Protein AF-0000000085049330 (afdb_homodimer)

Structure (mmCIF, N/CA/C/O backbone):
data_AF-0000000085049330-model_v1
#
loop_
_entity.id
_entity.type
_entity.pdbx_description
1 polymer 'Antibiotic biosynthesis monooxygenase'
#
loop_
_atom_site.group_PDB
_atom_site.id
_atom_site.type_symbol
_atom_site.label_atom_id
_atom_site.label_alt_id
_atom_site.label_comp_id
_atom_site.label_asym_id
_atom_site.label_entity_id
_atom_site.label_seq_id
_atom_site.pdbx_PDB_ins_code
_atom_site.Cartn_x
_atom_site.Cartn_y
_atom_site.Cartn_z
_atom_site.occupancy
_atom_site.B_iso_or_equiv
_atom_site.auth_seq_id
_atom_site.auth_comp_id
_atom_site.auth_asym_id
_atom_site.auth_atom_id
_atom_site.pdbx_PDB_model_num
ATOM 1 N N . MET A 1 1 ? 11.602 -0.395 -9.469 1 97.88 1 MET A N 1
ATOM 2 C CA . MET A 1 1 ? 10.906 0.698 -8.797 1 97.88 1 MET A CA 1
ATOM 3 C C . MET A 1 1 ? 11.156 0.656 -7.293 1 97.88 1 MET A C 1
ATOM 5 O O . MET A 1 1 ? 11.797 -0.274 -6.793 1 97.88 1 MET A O 1
ATOM 9 N N . HIS A 1 2 ? 10.812 1.825 -6.594 1 98.69 2 HIS A N 1
ATOM 10 C CA . HIS A 1 2 ? 10.93 1.979 -5.148 1 98.69 2 HIS A CA 1
ATOM 11 C C . HIS A 1 2 ? 9.562 2.211 -4.508 1 98.69 2 HIS A C 1
ATOM 13 O O . HIS A 1 2 ? 8.758 2.992 -5.016 1 98.69 2 HIS A O 1
ATOM 19 N N . GLY A 1 3 ? 9.281 1.453 -3.449 1 98.69 3 GLY A N 1
ATOM 20 C CA . GLY A 1 3 ? 7.988 1.588 -2.789 1 98.69 3 GLY A CA 1
ATOM 21 C C . GLY A 1 3 ? 8.102 1.748 -1.284 1 98.69 3 GLY A C 1
ATOM 22 O O . GLY A 1 3 ? 9.086 1.309 -0.68 1 98.69 3 GLY A O 1
ATOM 23 N N . LEU A 1 4 ? 7.148 2.414 -0.7 1 98.62 4 LEU A N 1
ATOM 24 C CA . LEU A 1 4 ? 7.047 2.553 0.749 1 98.62 4 LEU A CA 1
ATOM 25 C C . LEU A 1 4 ? 5.621 2.289 1.221 1 98.62 4 LEU A C 1
ATOM 27 O O . LEU A 1 4 ? 4.66 2.715 0.576 1 98.62 4 LEU A O 1
ATOM 31 N N . ILE A 1 5 ? 5.516 1.537 2.279 1 98.88 5 ILE A N 1
ATOM 32 C CA . ILE A 1 5 ? 4.301 1.407 3.076 1 98.88 5 ILE A CA 1
ATOM 33 C C . ILE A 1 5 ? 4.551 1.934 4.488 1 98.88 5 ILE A C 1
ATOM 35 O O . ILE A 1 5 ? 5.426 1.433 5.199 1 98.88 5 ILE A O 1
ATOM 39 N N . GLY A 1 6 ? 3.791 2.938 4.848 1 98.56 6 GLY A N 1
ATOM 40 C CA . GLY A 1 6 ? 3.979 3.529 6.164 1 98.56 6 GLY A CA 1
ATOM 41 C C . GLY A 1 6 ? 2.672 3.828 6.875 1 98.56 6 GLY A C 1
ATOM 42 O O . GLY A 1 6 ? 1.612 3.863 6.246 1 98.56 6 GLY A O 1
ATOM 43 N N . SER A 1 7 ? 2.822 3.943 8.148 1 98.62 7 SER A N 1
ATOM 44 C CA . SER A 1 7 ? 1.684 4.406 8.938 1 98.62 7 SER A CA 1
ATOM 45 C C . SER A 1 7 ? 2.117 5.406 10 1 98.62 7 SER A C 1
ATOM 47 O O . SER A 1 7 ? 3.293 5.465 10.359 1 98.62 7 SER A O 1
ATOM 49 N N . PHE A 1 8 ? 1.206 6.219 10.422 1 97.44 8 PHE A N 1
ATOM 50 C CA . PHE A 1 8 ? 1.42 7.117 11.547 1 97.44 8 PHE A CA 1
ATOM 51 C C . PHE A 1 8 ? 0.092 7.516 12.18 1 97.44 8 PHE A C 1
ATOM 53 O O . PHE A 1 8 ? -0.969 7.32 11.586 1 97.44 8 PHE A O 1
ATOM 60 N N . SER A 1 9 ? 0.247 7.949 13.359 1 98.69 9 SER A N 1
ATOM 61 C CA . SER A 1 9 ? -0.928 8.367 14.117 1 98.69 9 SER A CA 1
ATOM 62 C C . SER A 1 9 ? -0.913 9.867 14.383 1 98.69 9 SER A C 1
ATOM 64 O O . SER A 1 9 ? 0.101 10.422 14.812 1 98.69 9 SER A O 1
ATOM 66 N N . ALA A 1 10 ? -2.02 10.469 14.07 1 98.81 10 ALA A N 1
ATOM 67 C CA . ALA A 1 10 ? -2.213 11.875 14.438 1 98.81 10 ALA A CA 1
ATOM 68 C C . ALA A 1 10 ? -2.514 12.016 15.93 1 98.81 10 ALA A C 1
ATOM 70 O O . ALA A 1 10 ? -2.932 11.055 16.578 1 98.81 10 ALA A O 1
ATOM 71 N N . HIS A 1 11 ? -2.262 13.18 16.453 1 98.75 11 HIS A N 1
ATOM 72 C CA . HIS A 1 11 ? -2.84 13.492 17.75 1 98.75 11 HIS A CA 1
ATOM 73 C C . HIS A 1 11 ? -4.359 13.383 17.719 1 98.75 11 HIS A C 1
ATOM 75 O O . HIS A 1 11 ? -4.98 13.602 16.672 1 98.75 11 HIS A O 1
ATOM 81 N N . PRO A 1 12 ? -4.934 13.016 18.844 1 98.31 12 PRO A N 1
ATOM 82 C CA . PRO A 1 12 ? -6.391 12.891 18.859 1 98.31 12 PRO A CA 1
ATOM 83 C C . PRO A 1 12 ? -7.094 14.117 18.281 1 98.31 12 PRO A C 1
ATOM 85 O O . PRO A 1 12 ? -6.781 15.25 18.672 1 98.31 12 PRO A O 1
ATOM 88 N N . GLY A 1 13 ? -7.945 13.875 17.297 1 98.19 13 GLY A N 1
ATOM 89 C CA . GLY A 1 13 ? -8.734 14.938 16.703 1 98.19 13 GLY A CA 1
ATOM 90 C C . GLY A 1 13 ? -8.039 15.633 15.547 1 98.19 13 GLY A C 1
ATOM 91 O O . GLY A 1 13 ? -8.617 16.5 14.891 1 98.19 13 GLY A O 1
ATOM 92 N N . LYS A 1 14 ? -6.863 15.211 15.195 1 98.62 14 LYS A N 1
ATOM 93 C CA . LYS A 1 14 ? -6.07 15.961 14.219 1 98.62 14 LYS A CA 1
ATOM 94 C C . LYS A 1 14 ? -5.91 15.18 12.922 1 98.62 14 LYS A C 1
ATOM 96 O O . LYS A 1 14 ? -5.215 15.625 12.008 1 98.62 14 LYS A O 1
ATOM 101 N N . ARG A 1 15 ? -6.559 14.086 12.828 1 98.31 15 ARG A N 1
ATOM 102 C CA . ARG A 1 15 ? -6.344 13.234 11.664 1 98.31 15 ARG A CA 1
ATOM 103 C C . ARG A 1 15 ? -6.809 13.93 10.391 1 98.31 15 ARG A C 1
ATOM 105 O O . ARG A 1 15 ? -6.117 13.898 9.367 1 98.31 15 ARG A O 1
ATOM 112 N N . ASP A 1 16 ? -7.969 14.602 10.359 1 97.5 16 ASP A N 1
ATOM 113 C CA . ASP A 1 16 ? -8.5 15.234 9.156 1 97.5 16 ASP A CA 1
ATOM 114 C C . ASP A 1 16 ? -7.594 16.375 8.695 1 97.5 16 ASP A C 1
ATOM 116 O O . ASP A 1 16 ? -7.402 16.578 7.496 1 97.5 16 ASP A O 1
ATOM 120 N N . GLU A 1 17 ? -7.117 17.109 9.656 1 97.31 17 GLU A N 1
ATOM 121 C CA . GLU A 1 17 ? -6.168 18.172 9.328 1 97.31 17 GLU A CA 1
ATOM 122 C C . GLU A 1 17 ? -4.906 17.594 8.68 1 97.31 17 GLU A C 1
ATOM 124 O O . GLU A 1 17 ? -4.406 18.141 7.695 1 97.31 17 GLU A O 1
ATOM 129 N N . LEU A 1 18 ? -4.453 16.547 9.211 1 96.94 18 LEU A N 1
ATOM 130 C CA . LEU A 1 18 ? -3.273 15.883 8.672 1 96.94 18 LEU A CA 1
ATOM 131 C C . LEU A 1 18 ? -3.537 15.367 7.262 1 96.94 18 LEU A C 1
ATOM 133 O O . LEU A 1 18 ? -2.711 15.555 6.363 1 96.94 18 LEU A O 1
ATOM 137 N N . ILE A 1 19 ? -4.668 14.805 7.027 1 96.38 19 ILE A N 1
ATOM 138 C CA . ILE A 1 19 ? -5.059 14.281 5.723 1 96.38 19 ILE A CA 1
ATOM 139 C C . ILE A 1 19 ? -5.09 15.414 4.699 1 96.38 19 ILE A C 1
ATOM 141 O O . ILE A 1 19 ? -4.602 15.258 3.578 1 96.38 19 ILE A O 1
ATOM 145 N N . ALA A 1 20 ? -5.625 16.516 5.078 1 94.94 20 ALA A N 1
ATOM 146 C CA . ALA A 1 20 ? -5.73 17.672 4.18 1 94.94 20 ALA A CA 1
ATOM 147 C C . ALA A 1 20 ? -4.348 18.141 3.723 1 94.94 20 ALA A C 1
ATOM 149 O O . ALA A 1 20 ? -4.148 18.438 2.543 1 94.94 20 ALA A O 1
ATOM 150 N N . LEU A 1 21 ? -3.43 18.125 4.613 1 93.88 21 LEU A N 1
ATOM 151 C CA . LEU A 1 21 ? -2.068 18.531 4.285 1 93.88 21 LEU A CA 1
ATOM 152 C C . LEU A 1 21 ? -1.409 17.531 3.346 1 93.88 21 LEU A C 1
ATOM 154 O O . LEU A 1 21 ? -0.75 17.922 2.379 1 93.88 21 LEU A O 1
ATOM 158 N N . MET A 1 22 ? -1.686 16.266 3.566 1 92.62 22 MET A N 1
ATOM 159 C CA . MET A 1 22 ? -0.979 15.211 2.852 1 92.62 22 MET A CA 1
ATOM 160 C C . MET A 1 22 ? -1.577 15 1.464 1 92.62 22 MET A C 1
ATOM 162 O O . MET A 1 22 ? -0.916 14.469 0.573 1 92.62 22 MET A O 1
ATOM 166 N N . THR A 1 23 ? -2.791 15.406 1.304 1 92.19 23 THR A N 1
ATOM 167 C CA . TH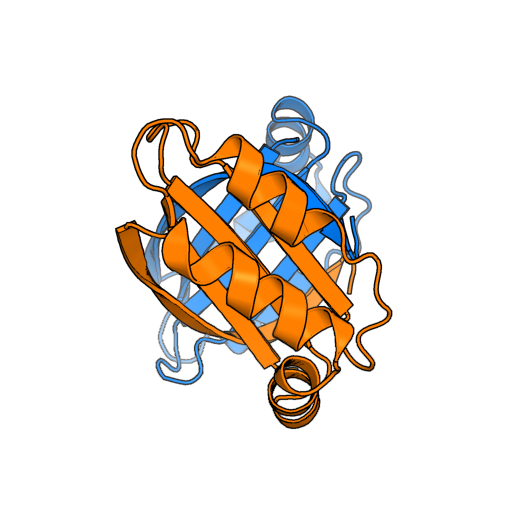R A 1 23 ? -3.436 15.18 0.015 1 92.19 23 THR A CA 1
ATOM 168 C C . THR A 1 23 ? -3.451 16.469 -0.812 1 92.19 23 THR A C 1
ATOM 170 O O . THR A 1 23 ? -3.887 16.453 -1.965 1 92.19 23 THR A O 1
ATOM 173 N N . ALA A 1 24 ? -3.188 17.578 -0.153 1 78.19 24 ALA A N 1
ATOM 174 C CA . ALA A 1 24 ? -3.238 18.875 -0.843 1 78.19 24 ALA A CA 1
ATOM 175 C C . ALA A 1 24 ? -2.246 18.906 -2.002 1 78.19 24 ALA A C 1
ATOM 177 O O . ALA A 1 24 ? -2.523 19.516 -3.045 1 78.19 24 ALA A O 1
ATOM 178 N N . SER A 1 25 ? -1.018 18.562 -1.646 1 59.19 25 SER A N 1
ATOM 179 C CA . SER A 1 25 ? 0.032 18.938 -2.588 1 59.19 25 SER A CA 1
ATOM 180 C C . SER A 1 25 ? -0.07 18.125 -3.879 1 59.19 25 SER A C 1
ATOM 182 O O . SER A 1 25 ? 0.189 16.922 -3.885 1 59.19 25 SER A O 1
ATOM 184 N N . LEU A 1 26 ? -1.146 18.297 -4.633 1 56.78 26 LEU A N 1
ATOM 185 C CA . LEU A 1 26 ? -1.08 17.875 -6.027 1 56.78 26 LEU A CA 1
ATOM 186 C C . LEU A 1 26 ? 0.27 18.234 -6.641 1 56.78 26 LEU A C 1
ATOM 188 O O . LEU A 1 26 ? 0.352 18.547 -7.832 1 56.78 26 LEU A O 1
ATOM 192 N N . SER A 1 27 ? 1.227 18.531 -5.805 1 59.06 27 SER A N 1
ATOM 193 C CA . SER A 1 27 ? 2.469 18.938 -6.453 1 59.06 27 SER A CA 1
ATOM 194 C C . SER A 1 27 ? 3.055 17.812 -7.289 1 59.06 27 SER A C 1
ATOM 196 O O . SER A 1 27 ? 2.877 16.625 -6.965 1 59.06 27 SER A O 1
ATOM 198 N N . ASP A 1 28 ? 3.422 18.172 -8.344 1 76.81 28 ASP A N 1
ATOM 199 C CA . ASP A 1 28 ? 4.211 17.344 -9.25 1 76.81 28 ASP A CA 1
ATOM 200 C C . ASP A 1 28 ? 5.469 16.828 -8.57 1 76.81 28 ASP A C 1
ATOM 202 O O . ASP A 1 28 ? 6.293 17.609 -8.086 1 76.81 28 ASP A O 1
ATOM 206 N N . MET A 1 29 ? 5.469 15.656 -8.148 1 89.75 29 MET A N 1
ATOM 207 C CA . MET A 1 29 ? 6.668 14.969 -7.676 1 89.75 29 MET A CA 1
ATOM 208 C C . MET A 1 29 ? 7.27 14.094 -8.773 1 89.75 29 MET A C 1
ATOM 210 O O . MET A 1 29 ? 6.828 12.969 -8.984 1 89.75 29 MET A O 1
ATOM 214 N N . PRO A 1 30 ? 8.258 14.805 -9.367 1 93.62 30 PRO A N 1
ATOM 215 C CA . PRO A 1 30 ? 8.875 14.016 -10.438 1 93.62 30 PRO A CA 1
ATOM 216 C C . PRO A 1 30 ? 9.234 12.602 -9.992 1 93.62 30 PRO A C 1
ATOM 218 O O . PRO A 1 30 ? 9.828 12.414 -8.93 1 93.62 30 PRO A O 1
ATOM 221 N N . GLY A 1 31 ? 8.773 11.586 -10.734 1 95.38 31 GLY A N 1
ATOM 222 C CA . GLY A 1 31 ? 9.109 10.203 -10.469 1 95.38 31 GLY A CA 1
ATOM 223 C C . GLY A 1 31 ? 8.102 9.5 -9.57 1 95.38 31 GLY A C 1
ATOM 224 O O . GLY A 1 31 ? 8.164 8.281 -9.391 1 95.38 31 GLY A O 1
ATOM 225 N N . CYS A 1 32 ? 7.168 10.242 -8.938 1 95.19 32 CYS A N 1
ATOM 226 C CA . CYS A 1 32 ? 6.125 9.617 -8.133 1 95.19 32 CYS A CA 1
ATOM 227 C C . CYS A 1 32 ? 5.047 9 -9.023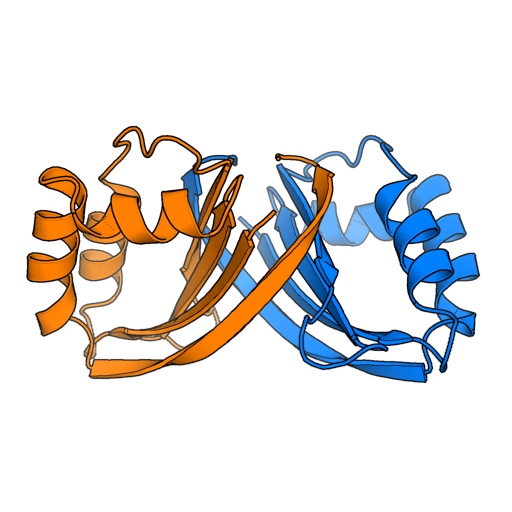 1 95.19 32 CYS A C 1
ATOM 229 O O . CYS A 1 32 ? 4.375 9.711 -9.773 1 95.19 32 CYS A O 1
ATOM 231 N N . LEU A 1 33 ? 4.871 7.789 -8.93 1 95 33 LEU A N 1
ATOM 232 C CA . LEU A 1 33 ? 3.902 7.078 -9.758 1 95 33 LEU A CA 1
ATOM 233 C C . LEU A 1 33 ? 2.578 6.906 -9.016 1 95 33 LEU A C 1
ATOM 235 O O . LEU A 1 33 ? 1.515 6.875 -9.641 1 95 33 LEU A O 1
ATOM 239 N N . SER A 1 34 ? 2.713 6.824 -7.715 1 95 34 SER A N 1
ATOM 240 C CA . SER A 1 34 ? 1.534 6.672 -6.867 1 95 34 SER A CA 1
ATOM 241 C C . SER A 1 34 ? 1.819 7.121 -5.438 1 95 34 SER A C 1
ATOM 243 O O . SER A 1 34 ? 2.906 6.883 -4.91 1 95 34 SER A O 1
ATOM 245 N N . TYR A 1 35 ? 0.937 7.781 -4.863 1 95.5 35 TYR A N 1
ATOM 246 C CA . TYR A 1 35 ? 0.917 8.234 -3.477 1 95.5 35 TYR A CA 1
ATOM 247 C C . TYR A 1 35 ? -0.503 8.234 -2.92 1 95.5 35 TYR A C 1
ATOM 249 O O . TYR A 1 35 ? -1.331 9.055 -3.312 1 95.5 35 TYR A O 1
ATOM 257 N N . VAL A 1 36 ? -0.776 7.316 -2.002 1 96.75 36 VAL A N 1
ATOM 258 C CA . VAL A 1 36 ? -2.145 7.145 -1.526 1 96.75 36 VAL A CA 1
ATOM 259 C C . VAL A 1 36 ? -2.199 7.371 -0.017 1 96.75 36 VAL A C 1
ATOM 261 O O . VAL A 1 36 ? -1.438 6.762 0.736 1 96.75 36 VAL A O 1
ATOM 264 N N . VAL A 1 37 ? -3.037 8.242 0.393 1 97.44 37 VAL A N 1
ATOM 265 C CA . VAL A 1 37 ? -3.324 8.484 1.804 1 97.44 37 VAL A CA 1
ATOM 266 C C . VAL A 1 37 ? -4.629 7.78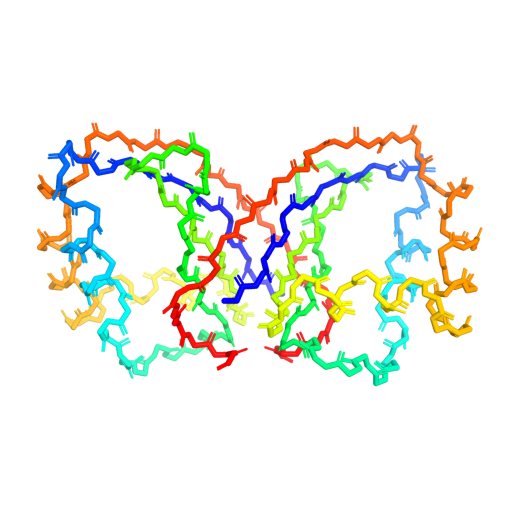9 2.191 1 97.44 37 VAL A C 1
ATOM 268 O O . VAL A 1 37 ? -5.645 7.941 1.514 1 97.44 37 VAL A O 1
ATOM 271 N N . ALA A 1 38 ? -4.594 7.031 3.27 1 98.69 38 ALA A N 1
ATOM 272 C CA . ALA A 1 38 ? -5.777 6.281 3.676 1 98.69 38 ALA A CA 1
ATOM 273 C C . ALA A 1 38 ? -5.973 6.34 5.188 1 98.69 38 ALA A C 1
ATOM 275 O O . ALA A 1 38 ? -5.004 6.309 5.949 1 98.69 38 ALA A O 1
ATOM 276 N N . LYS A 1 39 ? -7.16 6.379 5.582 1 98.81 39 LYS A N 1
ATOM 277 C CA . LYS A 1 39 ? -7.512 6.215 6.988 1 98.81 39 LYS A CA 1
ATOM 278 C C . LYS A 1 39 ? -7.457 4.746 7.398 1 98.81 39 LYS A C 1
ATOM 280 O O . LYS A 1 39 ? -7.719 3.857 6.582 1 98.81 39 LYS A O 1
ATOM 285 N N . ASP A 1 40 ? -7.086 4.469 8.625 1 98.81 40 ASP A N 1
ATOM 286 C CA . ASP A 1 40 ? -7.387 3.189 9.266 1 98.81 40 ASP A CA 1
ATOM 287 C C . ASP A 1 40 ? -8.82 3.164 9.797 1 98.81 40 ASP A C 1
ATOM 289 O O . ASP A 1 40 ? -9.172 3.949 10.68 1 98.81 40 ASP A O 1
ATOM 293 N N . PRO A 1 41 ? -9.641 2.344 9.242 1 98.44 41 PRO A N 1
ATOM 294 C CA . PRO A 1 41 ? -11.047 2.379 9.656 1 98.44 41 PRO A CA 1
ATOM 295 C C . PRO A 1 41 ? -11.242 1.929 11.102 1 98.44 41 PRO A C 1
ATOM 297 O O . PRO A 1 41 ? -12.297 2.174 11.695 1 98.44 41 PRO A O 1
ATOM 300 N N . GLN A 1 42 ? -10.234 1.312 11.719 1 98 42 GLN A N 1
ATOM 301 C CA . GLN A 1 42 ? -10.383 0.76 13.055 1 98 42 GLN A CA 1
ATOM 302 C C . GLN A 1 42 ? -9.703 1.646 14.094 1 98 42 GLN A C 1
ATOM 304 O O . GLN A 1 42 ? -9.711 1.334 15.289 1 98 42 GLN A O 1
ATOM 309 N N . ASP A 1 43 ? -8.977 2.658 13.68 1 98.31 43 ASP A N 1
ATOM 310 C CA . ASP A 1 43 ? -8.266 3.582 14.562 1 98.31 43 ASP A CA 1
ATOM 311 C C . ASP A 1 43 ? -8.453 5.027 14.102 1 98.31 43 ASP A C 1
ATOM 313 O O . ASP A 1 43 ? -7.914 5.426 13.062 1 98.31 43 ASP A O 1
ATOM 317 N N . ALA A 1 44 ? -9.109 5.797 14.859 1 98.25 44 ALA A N 1
ATOM 318 C CA . ALA A 1 44 ? -9.555 7.137 14.484 1 98.25 44 ALA A CA 1
ATOM 319 C C . ALA A 1 44 ? -8.375 8.078 14.289 1 98.25 44 ALA A C 1
ATOM 321 O O . ALA A 1 44 ? -8.516 9.164 13.719 1 98.25 44 ALA A O 1
ATOM 322 N N . ASP A 1 45 ? -7.156 7.691 14.766 1 98.69 45 ASP A N 1
ATOM 323 C CA . ASP A 1 45 ? -6 8.578 14.688 1 98.69 45 ASP A CA 1
ATOM 324 C C . ASP A 1 45 ? -5 8.094 13.633 1 98.69 45 ASP A C 1
ATOM 326 O O . ASP A 1 45 ? -4.07 8.812 13.273 1 98.69 45 ASP A O 1
ATOM 330 N N . LYS A 1 46 ? -5.172 6.926 13.133 1 98.75 46 LYS A N 1
ATOM 331 C CA . LYS A 1 46 ? -4.121 6.285 12.344 1 98.75 46 LYS A CA 1
ATOM 332 C C . LYS A 1 46 ? -4.359 6.473 10.852 1 98.75 46 LYS A C 1
ATOM 334 O O . LYS A 1 46 ? -5.488 6.359 10.375 1 98.75 46 LYS A O 1
ATOM 339 N N . LEU A 1 47 ? -3.232 6.773 10.133 1 98.75 47 LEU A N 1
ATOM 340 C CA . LEU A 1 47 ? -3.197 6.887 8.672 1 98.75 47 LEU A CA 1
ATOM 341 C C . LEU A 1 47 ? -2.178 5.926 8.078 1 98.75 47 LEU A C 1
ATOM 343 O O . LEU A 1 47 ? -1.188 5.578 8.727 1 98.75 47 LEU A O 1
ATOM 347 N N . TRP A 1 48 ? -2.504 5.535 6.906 1 98.81 48 TRP A N 1
ATOM 348 C CA . TRP A 1 48 ? -1.595 4.742 6.082 1 98.81 48 TRP A CA 1
ATOM 349 C C . TRP A 1 48 ? -1.188 5.516 4.832 1 98.81 48 TRP A C 1
ATOM 351 O O . TRP A 1 48 ? -2.008 6.207 4.227 1 98.81 48 TRP A O 1
ATOM 361 N N . ILE A 1 49 ? 0.074 5.375 4.414 1 97.94 49 ILE A N 1
ATOM 362 C CA . ILE A 1 49 ? 0.578 5.906 3.152 1 97.94 49 ILE A CA 1
ATOM 363 C C . ILE A 1 49 ? 1.227 4.785 2.344 1 97.94 49 ILE A C 1
ATOM 365 O O . ILE A 1 49 ? 2.035 4.02 2.871 1 97.94 49 ILE A O 1
ATOM 369 N N . THR A 1 50 ? 0.816 4.641 1.113 1 98.19 50 THR A N 1
ATOM 370 C CA . THR A 1 50 ? 1.514 3.764 0.179 1 98.19 50 THR A CA 1
ATOM 371 C C . THR A 1 50 ? 2.02 4.551 -1.026 1 98.19 50 THR A C 1
ATOM 373 O O . THR A 1 50 ? 1.297 5.379 -1.58 1 98.19 50 THR A O 1
ATOM 376 N N . GLU A 1 51 ? 3.268 4.301 -1.392 1 97.5 51 GLU A N 1
ATOM 377 C CA . GLU A 1 51 ? 3.92 5.078 -2.441 1 97.5 51 GLU A CA 1
ATOM 378 C C . GLU A 1 51 ? 4.66 4.172 -3.42 1 97.5 51 GLU A C 1
ATOM 380 O O . GLU A 1 51 ? 5.23 3.154 -3.023 1 97.5 51 GLU A O 1
ATOM 385 N N . VAL A 1 52 ? 4.664 4.586 -4.652 1 97.69 52 VAL A N 1
ATOM 386 C CA . VAL A 1 52 ? 5.504 3.984 -5.684 1 97.69 52 VAL A CA 1
ATOM 387 C C . VAL A 1 52 ? 6.258 5.078 -6.438 1 97.69 52 VAL A C 1
ATOM 389 O O . VAL A 1 52 ? 5.652 6.047 -6.906 1 97.69 52 VAL A O 1
ATOM 392 N N . TRP A 1 53 ? 7.535 4.871 -6.512 1 97.31 53 TRP A N 1
ATOM 393 C CA . TRP A 1 53 ? 8.438 5.777 -7.207 1 97.31 53 TRP A CA 1
ATOM 394 C C . TRP A 1 53 ? 9.195 5.051 -8.312 1 97.31 53 TRP A C 1
ATOM 396 O O . TRP A 1 53 ? 9.453 3.85 -8.211 1 97.31 53 TRP A O 1
ATOM 406 N N . ASP A 1 54 ? 9.586 5.812 -9.312 1 97.62 54 ASP A N 1
ATOM 407 C CA . ASP A 1 54 ? 10.344 5.191 -10.391 1 97.62 54 ASP A CA 1
ATOM 408 C C . ASP A 1 54 ? 11.695 4.688 -9.891 1 97.62 54 ASP A C 1
ATOM 410 O O . ASP A 1 54 ? 12.242 3.729 -10.438 1 97.62 54 ASP A O 1
ATOM 414 N N . CYS A 1 55 ? 12.219 5.418 -8.906 1 98.25 55 CYS A N 1
ATOM 415 C CA . CYS A 1 55 ? 13.445 4.965 -8.266 1 98.25 55 CYS A CA 1
ATOM 416 C C . CYS A 1 55 ? 13.609 5.602 -6.891 1 98.25 55 CYS A C 1
ATOM 418 O O . CYS A 1 55 ? 12.883 6.539 -6.543 1 98.25 55 CYS A O 1
ATOM 420 N N . ALA A 1 56 ? 14.539 5.16 -6.098 1 98.12 56 ALA A N 1
ATOM 421 C CA . ALA A 1 56 ? 14.766 5.625 -4.73 1 98.12 56 ALA A CA 1
ATOM 422 C C . ALA A 1 56 ? 15.258 7.07 -4.719 1 98.12 56 ALA A C 1
ATOM 424 O O . ALA A 1 56 ? 14.906 7.844 -3.824 1 98.12 56 ALA A O 1
ATOM 425 N N . ASP A 1 57 ? 16.047 7.41 -5.668 1 98.31 57 ASP A N 1
ATOM 426 C CA . ASP A 1 57 ? 16.609 8.758 -5.727 1 98.31 57 ASP A CA 1
ATOM 427 C C . ASP A 1 57 ? 15.508 9.805 -5.906 1 98.31 57 ASP A C 1
ATOM 429 O O . ASP A 1 57 ? 15.594 10.898 -5.352 1 98.31 57 ASP A O 1
ATOM 433 N N . SER A 1 58 ? 14.508 9.484 -6.703 1 97.31 58 SER A N 1
ATOM 434 C CA . SER A 1 58 ? 13.391 10.398 -6.887 1 97.31 58 SER A CA 1
ATOM 435 C C . SER A 1 58 ? 12.641 10.625 -5.582 1 97.31 58 SER A C 1
ATOM 437 O O . SER A 1 58 ? 12.25 11.75 -5.266 1 97.31 58 SER A O 1
ATOM 439 N N . HIS A 1 59 ? 12.469 9.562 -4.832 1 96.88 59 HIS A N 1
ATOM 440 C CA . HIS A 1 59 ? 11.812 9.695 -3.535 1 96.88 59 HIS A CA 1
ATOM 441 C C . HIS A 1 59 ? 12.625 10.586 -2.6 1 96.88 59 HIS A C 1
ATOM 443 O O . HIS A 1 59 ? 12.078 11.516 -2.002 1 96.88 59 HIS A O 1
ATOM 449 N N . LYS A 1 60 ? 13.93 10.367 -2.539 1 96.81 60 LYS A N 1
ATOM 450 C CA . LYS A 1 60 ? 14.805 11.156 -1.68 1 96.81 60 LYS A CA 1
ATOM 451 C C . LYS A 1 60 ? 14.789 12.633 -2.08 1 96.81 60 LYS A C 1
ATOM 453 O O . LYS A 1 60 ? 14.789 13.516 -1.22 1 96.81 60 LYS A O 1
ATOM 458 N N . ALA A 1 61 ? 14.719 12.891 -3.357 1 95.75 61 ALA A N 1
ATOM 459 C CA . ALA A 1 61 ? 14.727 14.258 -3.875 1 95.75 61 ALA A CA 1
ATOM 460 C C . ALA A 1 61 ? 13.422 14.977 -3.561 1 95.75 61 ALA A C 1
ATOM 462 O O . ALA A 1 61 ? 13.391 16.203 -3.436 1 95.75 61 ALA A O 1
ATOM 463 N N . SER A 1 62 ? 12.367 14.188 -3.486 1 94.12 62 SER A N 1
ATOM 464 C CA . SER A 1 62 ? 11.039 14.766 -3.324 1 94.12 62 SER A CA 1
ATOM 465 C C . SER A 1 62 ? 10.93 15.539 -2.012 1 94.12 62 SER A C 1
ATOM 467 O O . SER A 1 62 ? 10.242 16.562 -1.94 1 94.12 62 SER A O 1
ATOM 469 N N . VAL A 1 63 ? 11.648 15.133 -0.946 1 92.38 63 VAL A N 1
ATOM 470 C CA . VAL A 1 63 ? 11.508 15.75 0.37 1 92.38 63 VAL A CA 1
ATOM 471 C C . VAL A 1 63 ? 12.164 17.125 0.368 1 92.38 63 VAL A C 1
ATOM 473 O O . VAL A 1 63 ? 11.945 17.922 1.28 1 92.38 63 VAL A O 1
ATOM 476 N N . HIS A 1 64 ? 12.883 17.422 -0.727 1 93.12 64 HIS A N 1
ATOM 477 C CA . HIS A 1 64 ? 13.57 18.703 -0.81 1 93.12 64 HIS A CA 1
ATOM 478 C C . HIS A 1 64 ? 12.82 19.672 -1.716 1 93.12 64 HIS A C 1
ATOM 480 O O . HIS A 1 64 ? 13.211 20.844 -1.847 1 93.12 64 HIS A O 1
ATOM 486 N N . ILE A 1 65 ? 11.836 19.234 -2.391 1 91.88 65 ILE A N 1
ATOM 487 C CA . ILE A 1 65 ? 10.945 20.141 -3.123 1 91.88 65 ILE A CA 1
ATOM 488 C C . ILE A 1 65 ? 10.258 21.094 -2.148 1 91.88 65 ILE A C 1
ATOM 490 O O . ILE A 1 65 ? 9.625 20.656 -1.183 1 91.88 65 ILE A O 1
ATOM 494 N N . PRO A 1 66 ? 10.367 22.344 -2.338 1 92.19 66 PRO A N 1
ATOM 495 C CA . PRO A 1 66 ? 9.891 23.312 -1.353 1 92.19 66 PRO A CA 1
ATOM 496 C C . PRO A 1 66 ? 8.461 23.047 -0.897 1 92.19 66 PRO A C 1
ATOM 498 O O . PRO A 1 66 ? 8.172 23.094 0.301 1 92.19 66 PRO A O 1
ATOM 501 N N . ALA A 1 67 ? 7.59 22.688 -1.812 1 90.94 67 ALA A N 1
ATOM 502 C CA . ALA A 1 67 ? 6.195 22.438 -1.461 1 90.94 67 ALA A CA 1
ATOM 503 C C . ALA A 1 67 ? 6.07 21.203 -0.572 1 90.94 67 ALA A C 1
ATOM 505 O O . ALA A 1 67 ? 5.277 21.188 0.375 1 90.94 67 ALA A O 1
ATOM 506 N N . VAL A 1 68 ? 6.812 20.188 -0.831 1 92.38 68 VAL A N 1
ATOM 507 C CA . VAL A 1 68 ? 6.797 18.953 -0.044 1 92.38 68 VAL A CA 1
ATOM 508 C C . VAL A 1 68 ? 7.402 19.219 1.333 1 92.38 68 VAL A C 1
ATOM 510 O O . VAL A 1 68 ? 6.836 18.812 2.354 1 92.38 68 VAL A O 1
ATOM 513 N N . ALA A 1 69 ? 8.5 19.922 1.345 1 92.88 69 ALA A N 1
ATOM 514 C CA . ALA A 1 69 ? 9.164 20.266 2.602 1 92.88 69 ALA A CA 1
ATOM 515 C C . ALA A 1 69 ? 8.227 21.062 3.506 1 92.88 69 ALA A C 1
ATOM 517 O O . ALA A 1 69 ? 8.188 20.844 4.719 1 92.88 69 ALA A O 1
ATOM 518 N N . GLU A 1 70 ? 7.5 21.969 2.961 1 92.69 70 GLU A N 1
ATOM 519 C CA . GLU A 1 70 ? 6.551 22.766 3.727 1 92.69 70 GLU A CA 1
ATOM 520 C C . GLU A 1 70 ? 5.43 21.906 4.289 1 92.69 70 GLU A C 1
ATOM 522 O O . GLU A 1 70 ? 5.012 22.094 5.438 1 92.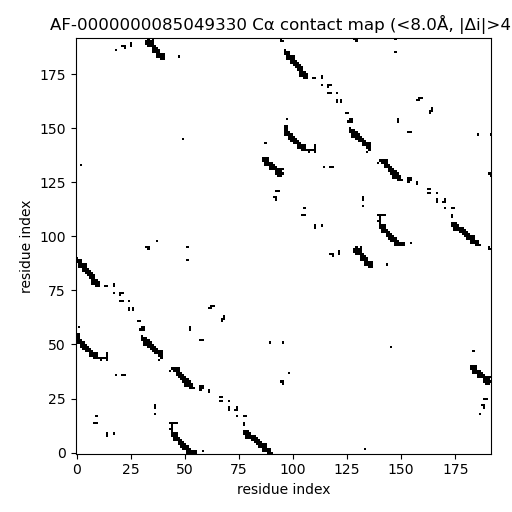69 70 GLU A O 1
ATOM 527 N N . THR A 1 71 ? 4.938 21 3.473 1 92.94 71 THR A N 1
ATOM 528 C CA . THR A 1 71 ? 3.904 20.078 3.932 1 92.94 71 THR A CA 1
ATOM 529 C C . THR A 1 71 ? 4.406 19.234 5.105 1 92.94 71 THR A C 1
ATOM 531 O O . THR A 1 71 ? 3.695 19.062 6.098 1 92.94 71 THR A O 1
ATOM 534 N N . ILE A 1 72 ? 5.629 18.781 5.004 1 94.19 72 ILE A N 1
ATOM 535 C CA . ILE A 1 72 ? 6.219 17.984 6.062 1 94.19 72 ILE A CA 1
ATOM 536 C C . ILE A 1 72 ? 6.344 18.812 7.336 1 94.19 72 ILE A C 1
ATOM 538 O O . ILE A 1 72 ? 5.984 18.359 8.422 1 94.19 72 ILE A O 1
ATOM 542 N N . ARG A 1 73 ? 6.762 20 7.219 1 95.31 73 ARG A N 1
ATOM 543 C CA . ARG A 1 73 ? 6.918 20.906 8.359 1 95.31 73 ARG A CA 1
ATOM 544 C C . ARG A 1 73 ? 5.59 21.109 9.078 1 95.31 73 ARG A C 1
ATOM 546 O O . ARG A 1 73 ? 5.547 21.109 10.312 1 95.31 73 ARG A O 1
ATOM 553 N N . GLN A 1 74 ? 4.582 21.234 8.32 1 96.06 74 GLN A N 1
ATOM 554 C CA . GLN A 1 74 ? 3.26 21.484 8.891 1 96.06 74 GLN A CA 1
ATOM 555 C C . GLN A 1 74 ? 2.664 20.203 9.469 1 96.06 74 GLN A C 1
ATOM 557 O O . GLN A 1 74 ? 1.911 20.266 10.445 1 96.06 74 GLN A O 1
ATOM 562 N N . ALA A 1 75 ? 3.031 19.094 8.93 1 96.62 75 ALA A N 1
ATOM 563 C CA . ALA A 1 75 ? 2.438 17.812 9.312 1 96.62 75 ALA A CA 1
ATOM 564 C C . ALA A 1 75 ? 3.09 17.266 10.578 1 96.62 75 ALA A C 1
ATOM 566 O O . ALA A 1 75 ? 2.422 16.656 11.414 1 96.62 75 ALA A O 1
ATOM 567 N N . MET A 1 76 ? 4.316 17.547 10.75 1 97.44 76 MET A N 1
ATOM 568 C CA . MET A 1 76 ? 5.105 16.906 11.805 1 97.44 76 MET A CA 1
ATOM 569 C C . MET A 1 76 ? 4.5 17.172 13.18 1 97.44 76 MET A C 1
ATOM 571 O O . MET A 1 76 ? 4.328 16.25 13.977 1 97.44 76 MET A O 1
ATOM 575 N N . PRO A 1 77 ? 4.047 18.391 13.469 1 98.19 77 PRO A N 1
ATOM 576 C CA . PRO A 1 77 ? 3.48 18.656 14.797 1 98.19 77 PRO A CA 1
ATOM 577 C C . PRO A 1 77 ? 2.141 17.953 15.008 1 98.19 77 PRO A C 1
ATOM 579 O O . PRO A 1 77 ? 1.657 17.875 16.141 1 98.19 77 PRO A O 1
ATOM 582 N N . LEU A 1 78 ? 1.56 17.469 13.938 1 98.56 78 LEU A N 1
ATOM 583 C CA . LEU A 1 78 ? 0.256 16.828 14.039 1 98.56 78 LEU A CA 1
ATOM 584 C C . LEU A 1 78 ? 0.409 15.328 14.266 1 98.56 78 LEU A C 1
ATOM 586 O O . LEU A 1 78 ? -0.56 14.648 14.609 1 98.56 78 LEU A O 1
ATOM 590 N N . ILE A 1 79 ? 1.603 14.812 14.141 1 98.56 79 ILE A N 1
ATOM 591 C CA . ILE A 1 79 ? 1.863 13.383 14.234 1 98.56 79 ILE A CA 1
ATOM 592 C C . ILE A 1 79 ? 2.264 13.016 15.656 1 98.56 79 ILE A C 1
ATOM 594 O O . ILE A 1 79 ? 3.242 13.547 16.188 1 98.56 79 ILE A O 1
ATOM 598 N N . ALA A 1 80 ? 1.521 12.164 16.234 1 98.75 80 ALA A N 1
ATOM 599 C CA . ALA A 1 80 ? 1.768 11.727 17.609 1 98.75 80 ALA A CA 1
ATOM 600 C C . ALA A 1 80 ? 2.777 10.578 17.641 1 98.75 80 ALA A C 1
ATOM 602 O O . ALA A 1 80 ? 3.564 10.469 18.594 1 98.75 80 ALA A O 1
ATOM 603 N N . ALA A 1 81 ? 2.734 9.75 16.625 1 98.38 81 ALA A N 1
ATOM 604 C CA . ALA A 1 81 ? 3.611 8.578 16.594 1 98.38 81 ALA A CA 1
ATOM 605 C C . ALA A 1 81 ? 3.736 8.023 15.18 1 98.38 81 ALA A C 1
ATOM 607 O O . ALA A 1 81 ? 2.783 8.07 14.398 1 98.38 81 ALA A O 1
ATOM 608 N N . PHE A 1 82 ? 4.922 7.445 14.93 1 97.88 82 PHE A N 1
ATOM 609 C CA . PHE A 1 82 ? 5.145 6.707 13.695 1 97.88 82 PHE A CA 1
ATOM 610 C C . PHE A 1 82 ? 4.957 5.211 13.914 1 97.88 82 PHE A C 1
ATOM 612 O O . PHE A 1 82 ? 5.309 4.684 14.969 1 97.88 82 PHE A O 1
ATOM 619 N N . GLY A 1 83 ? 4.414 4.613 12.938 1 97.69 83 GLY A N 1
ATOM 620 C CA . GLY A 1 83 ? 4.184 3.178 12.977 1 97.69 83 GLY A CA 1
ATOM 621 C C . GLY A 1 83 ? 5.023 2.408 11.984 1 97.69 83 GLY A C 1
ATOM 622 O O . GLY A 1 83 ? 6.254 2.492 12 1 97.69 83 GLY A O 1
ATOM 623 N N . GLU A 1 84 ? 4.383 1.756 11.117 1 97.81 84 GLU A N 1
ATOM 624 C CA . GLU A 1 84 ? 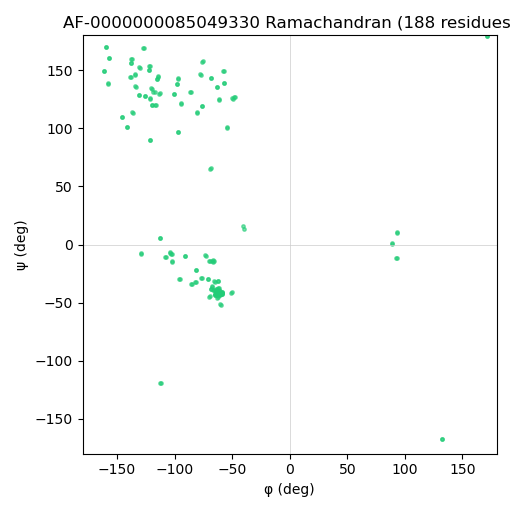5.062 0.908 10.141 1 97.81 84 GLU A CA 1
ATOM 625 C C . GLU A 1 84 ? 5.871 1.741 9.148 1 97.81 84 GLU A C 1
ATOM 627 O O . GLU A 1 84 ? 5.457 2.838 8.773 1 97.81 84 GLU A O 1
ATOM 632 N N . HIS A 1 85 ? 6.957 1.272 8.758 1 98.38 85 HIS A N 1
ATOM 633 C CA . HIS A 1 85 ? 7.801 1.757 7.672 1 98.38 85 HIS A CA 1
ATOM 634 C C . HIS A 1 85 ? 8.422 0.598 6.898 1 98.38 85 HIS A C 1
ATOM 636 O O . HIS A 1 85 ? 9.406 0.008 7.344 1 98.38 85 HIS A O 1
ATOM 642 N N . ILE A 1 86 ? 7.836 0.314 5.766 1 98.56 86 ILE A N 1
ATOM 643 C CA . ILE A 1 86 ? 8.242 -0.845 4.98 1 98.56 86 ILE A CA 1
ATOM 644 C C . ILE A 1 86 ? 8.719 -0.392 3.602 1 98.56 86 ILE A C 1
ATOM 646 O O . ILE A 1 86 ? 7.973 0.261 2.863 1 98.56 86 ILE A O 1
ATOM 650 N N . VAL A 1 87 ? 9.961 -0.712 3.324 1 98.75 87 VAL A N 1
ATOM 651 C CA . VAL A 1 87 ? 10.484 -0.485 1.982 1 98.75 87 VAL A CA 1
ATOM 652 C C . VAL A 1 87 ? 10.164 -1.683 1.092 1 98.75 87 VAL A C 1
ATOM 654 O O . VAL A 1 87 ? 10.359 -2.832 1.493 1 98.75 87 VAL A O 1
ATOM 657 N N . THR A 1 88 ? 9.609 -1.371 -0.11 1 98.88 88 THR A N 1
ATOM 658 C CA . THR A 1 88 ? 9.281 -2.436 -1.051 1 98.88 88 THR A CA 1
ATOM 659 C C . THR A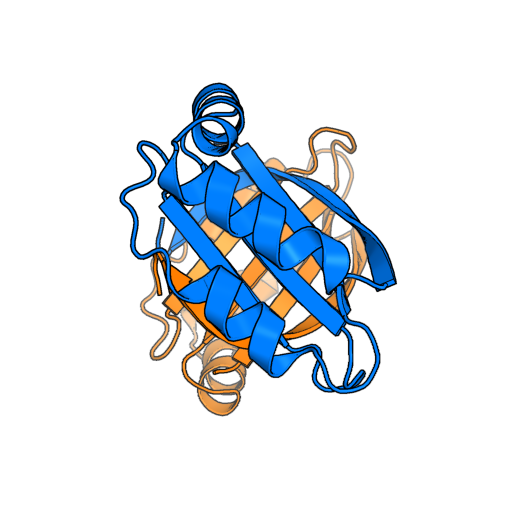 1 88 ? 9.906 -2.164 -2.416 1 98.88 88 THR A C 1
ATOM 661 O O . THR A 1 88 ? 10.469 -1.09 -2.646 1 98.88 88 THR A O 1
ATOM 664 N N . GLN A 1 89 ? 9.852 -3.182 -3.27 1 98.81 89 GLN A N 1
ATOM 665 C CA . GLN A 1 89 ? 10.258 -3.059 -4.668 1 98.81 89 GLN A CA 1
ATOM 666 C C . GLN A 1 89 ? 9.102 -3.418 -5.602 1 98.81 89 GLN A C 1
ATOM 668 O O . GLN A 1 89 ? 8.961 -4.574 -6 1 98.81 89 GLN A O 1
ATOM 673 N N . PRO A 1 90 ? 8.273 -2.428 -5.992 1 98.5 90 PRO A N 1
ATOM 674 C CA . PRO A 1 90 ? 7.191 -2.725 -6.938 1 98.5 90 PRO A CA 1
ATOM 675 C C . PRO A 1 90 ? 7.699 -3.324 -8.25 1 98.5 90 PRO A C 1
ATOM 677 O O . PRO A 1 90 ? 8.711 -2.865 -8.789 1 98.5 90 PRO A O 1
ATOM 680 N N . VAL A 1 91 ? 6.988 -4.312 -8.75 1 97.25 91 VAL A N 1
ATOM 681 C CA . VAL A 1 91 ? 7.477 -5.031 -9.922 1 97.25 91 VAL A CA 1
ATOM 682 C C . VAL A 1 91 ? 6.379 -5.094 -10.977 1 97.25 91 VAL A C 1
ATOM 684 O O . VAL A 1 91 ? 6.602 -5.586 -12.086 1 97.25 91 VAL A O 1
ATOM 687 N N . GLY A 1 92 ? 5.148 -4.66 -10.625 1 92.88 92 GLY A N 1
ATOM 688 C CA . GLY A 1 92 ? 4.055 -4.629 -11.586 1 92.88 92 GLY A CA 1
ATOM 689 C C . GLY A 1 92 ? 2.715 -4.309 -10.953 1 92.88 92 GLY A C 1
ATOM 690 O O . GLY A 1 92 ? 2.645 -4.008 -9.758 1 92.88 92 GLY A O 1
ATOM 691 N N . GLY A 1 93 ? 1.714 -4.273 -11.805 1 90.06 93 GLY A N 1
ATOM 692 C CA . GLY A 1 93 ? 0.363 -3.975 -11.367 1 90.06 93 GLY A CA 1
ATOM 693 C C . GLY A 1 93 ? -0.33 -2.934 -12.219 1 90.06 93 GLY A C 1
ATOM 694 O O . GLY A 1 93 ? 0.068 -2.699 -13.367 1 90.06 93 GLY A O 1
ATOM 695 N N . CYS A 1 94 ? -1.362 -2.502 -11.727 1 85.75 94 CYS A N 1
ATOM 696 C CA . CYS A 1 94 ? -2.154 -1.488 -12.414 1 85.75 94 CYS A CA 1
ATOM 697 C C . CYS A 1 94 ? -2.154 -0.177 -11.633 1 85.75 94 CYS A C 1
ATOM 699 O O . CYS A 1 94 ? -2.057 -0.179 -10.406 1 85.75 94 CYS A O 1
ATOM 701 N N . GLY A 1 95 ? -2.156 0.966 -12.406 1 84.31 95 GLY A N 1
ATOM 702 C CA . GLY A 1 95 ? -2.18 2.273 -11.766 1 84.31 95 GLY A CA 1
ATOM 703 C C . GLY A 1 95 ? -0.797 2.855 -11.547 1 84.31 95 GLY A C 1
ATOM 704 O O . GLY A 1 95 ? -0.617 3.744 -10.711 1 84.31 95 GLY A O 1
ATOM 705 N N . ILE A 1 96 ? 0.238 2.18 -12.188 1 87.44 96 ILE A N 1
ATOM 706 C CA . ILE A 1 96 ? 1.603 2.678 -12.055 1 87.44 96 ILE A CA 1
ATOM 707 C C . ILE A 1 96 ? 2.322 2.568 -13.398 1 87.44 96 ILE A C 1
ATOM 709 O O . ILE A 1 96 ? 1.901 1.81 -14.281 1 87.44 96 ILE A O 1
ATOM 713 N N . MET B 1 1 ? -13.508 5.203 -0.63 1 97.88 1 MET B N 1
ATOM 714 C CA . MET B 1 1 ? -12.805 4.117 -1.309 1 97.88 1 MET B CA 1
ATOM 715 C C . MET B 1 1 ? -12.453 3.006 -0.329 1 97.88 1 MET B C 1
ATOM 717 O O . MET B 1 1 ? -12.672 3.141 0.876 1 97.88 1 MET B O 1
ATOM 721 N N . HIS B 1 2 ? -12.055 1.787 -0.921 1 98.75 2 HIS B N 1
ATOM 722 C CA . HIS B 1 2 ? -11.625 0.608 -0.173 1 98.75 2 HIS B CA 1
ATOM 723 C C . HIS B 1 2 ? -10.195 0.229 -0.513 1 98.75 2 HIS B C 1
ATOM 725 O O . HIS B 1 2 ? -9.805 0.227 -1.685 1 98.75 2 HIS B O 1
ATOM 731 N N . GLY B 1 3 ? -9.383 0.004 0.514 1 98.69 3 GLY B N 1
ATOM 732 C CA . GLY B 1 3 ? -7.992 -0.335 0.284 1 98.69 3 GLY B CA 1
ATOM 733 C C . GLY B 1 3 ? -7.539 -1.557 1.062 1 98.69 3 GLY B C 1
ATOM 734 O O . GLY B 1 3 ? -8.102 -1.879 2.107 1 98.69 3 GLY B O 1
ATOM 735 N N . LEU B 1 4 ? -6.566 -2.238 0.536 1 98.69 4 LEU B N 1
ATOM 736 C CA . LEU B 1 4 ? -5.938 -3.365 1.213 1 98.69 4 LEU B CA 1
ATOM 737 C C . LEU B 1 4 ? -4.418 -3.273 1.119 1 98.69 4 LEU B C 1
ATOM 739 O O . LEU B 1 4 ? -3.877 -2.904 0.075 1 98.69 4 LEU B O 1
ATOM 743 N N . ILE B 1 5 ? -3.777 -3.541 2.219 1 98.88 5 ILE B N 1
ATOM 744 C CA . ILE B 1 5 ? -2.346 -3.818 2.287 1 98.88 5 ILE B CA 1
ATOM 745 C C . ILE B 1 5 ? -2.119 -5.242 2.793 1 98.88 5 ILE B C 1
ATOM 747 O O . ILE B 1 5 ? -2.553 -5.59 3.893 1 98.88 5 ILE B O 1
ATOM 751 N N . GLY B 1 6 ? -1.47 -6.023 1.979 1 98.5 6 GLY B N 1
ATOM 752 C CA . GLY B 1 6 ? -1.234 -7.406 2.363 1 98.5 6 GLY B CA 1
ATOM 753 C C . GLY B 1 6 ? 0.167 -7.887 2.035 1 98.5 6 GLY B C 1
ATOM 754 O O . GLY B 1 6 ? 0.872 -7.262 1.239 1 98.5 6 GLY B O 1
ATOM 755 N N . SER B 1 7 ? 0.5 -8.914 2.73 1 98.62 7 SER B N 1
ATOM 756 C CA . SER B 1 7 ? 1.75 -9.586 2.395 1 98.62 7 SER B CA 1
ATOM 757 C C . SER B 1 7 ? 1.589 -11.102 2.434 1 98.62 7 SER B C 1
ATOM 759 O O . SER B 1 7 ? 0.657 -11.617 3.055 1 98.62 7 SER B O 1
ATOM 761 N N . PHE B 1 8 ? 2.432 -11.781 1.726 1 97.44 8 PHE B N 1
ATOM 762 C CA . PHE B 1 8 ? 2.514 -13.234 1.792 1 97.44 8 PHE B CA 1
ATOM 763 C C . PHE B 1 8 ? 3.887 -13.727 1.341 1 97.44 8 PHE B C 1
ATOM 765 O O . PHE B 1 8 ? 4.648 -12.969 0.735 1 97.44 8 PHE B O 1
ATOM 772 N N . SER B 1 9 ? 4.125 -14.898 1.757 1 98.69 9 SER B N 1
ATOM 773 C CA . SER B 1 9 ? 5.406 -15.516 1.422 1 98.69 9 SER B CA 1
ATOM 774 C C . SER B 1 9 ? 5.219 -16.703 0.48 1 98.69 9 SER B C 1
ATOM 776 O O . SER B 1 9 ? 4.371 -17.562 0.719 1 98.69 9 SER B O 1
ATOM 778 N N . ALA B 1 10 ? 5.988 -16.688 -0.572 1 98.81 10 ALA B N 1
ATOM 779 C CA . ALA B 1 10 ? 6.047 -17.844 -1.464 1 98.81 10 ALA B CA 1
ATOM 780 C C . ALA B 1 10 ? 6.875 -18.969 -0.848 1 98.81 10 ALA B C 1
ATOM 782 O O . ALA B 1 10 ? 7.684 -18.719 0.051 1 98.81 10 ALA B O 1
ATOM 783 N N . HIS B 1 11 ? 6.629 -20.172 -1.302 1 98.75 11 HIS B N 1
ATOM 784 C CA . HIS B 1 11 ? 7.602 -21.219 -1.029 1 98.75 11 HIS B CA 1
ATOM 785 C C . HIS B 1 11 ? 8.984 -20.844 -1.559 1 98.75 11 HIS B C 1
ATOM 787 O O . HIS B 1 11 ? 9.094 -20.109 -2.543 1 98.75 11 HIS B O 1
ATOM 793 N N . PRO B 1 12 ? 10 -21.328 -0.882 1 98.38 12 PRO B N 1
ATOM 794 C CA . PRO B 1 12 ? 11.344 -20.984 -1.353 1 98.38 12 PRO B CA 1
ATOM 795 C C . PRO B 1 12 ? 11.531 -21.25 -2.846 1 98.38 12 PRO B C 1
ATOM 797 O O . PRO B 1 12 ? 11.195 -22.328 -3.336 1 98.38 12 PRO B O 1
ATOM 800 N N . GLY B 1 13 ? 11.969 -20.203 -3.559 1 98.19 13 GLY B N 1
ATOM 801 C CA . GLY B 1 13 ? 12.258 -20.328 -4.977 1 98.19 13 GLY B CA 1
ATOM 802 C C . GLY B 1 13 ? 11.055 -20.062 -5.859 1 98.19 13 GLY B C 1
ATOM 803 O O . GLY B 1 13 ? 11.164 -20.062 -7.09 1 98.19 13 GLY B O 1
ATOM 804 N N . LYS B 1 14 ? 9.922 -19.75 -5.297 1 98.69 14 LYS B N 1
ATOM 805 C CA . LYS B 1 14 ? 8.695 -19.688 -6.082 1 98.69 14 LYS B CA 1
ATOM 806 C C . LYS B 1 14 ? 8.18 -18.25 -6.18 1 98.69 14 LYS B C 1
ATOM 808 O O . LYS B 1 14 ? 7.117 -18 -6.75 1 98.69 14 LYS B O 1
ATOM 813 N N . ARG B 1 15 ? 8.93 -17.328 -5.688 1 98.31 15 ARG B N 1
ATOM 814 C CA . ARG B 1 15 ? 8.43 -15.961 -5.648 1 98.31 15 ARG B CA 1
ATOM 815 C C . ARG B 1 15 ? 8.234 -15.406 -7.055 1 98.31 15 ARG B C 1
ATOM 817 O O . ARG B 1 15 ? 7.219 -14.766 -7.336 1 98.31 15 ARG B O 1
ATOM 824 N N . ASP B 1 16 ? 9.164 -15.609 -8.008 1 97.5 16 ASP B N 1
ATOM 825 C CA . ASP B 1 16 ? 9.055 -15.062 -9.352 1 97.5 16 ASP B CA 1
ATOM 826 C C . ASP B 1 16 ? 7.852 -15.641 -10.094 1 97.5 16 ASP B C 1
ATOM 828 O O . ASP B 1 16 ? 7.176 -14.938 -10.844 1 97.5 16 ASP B O 1
ATOM 832 N N . GLU B 1 17 ? 7.66 -16.922 -9.898 1 97.31 17 GLU B N 1
ATOM 833 C CA . GLU B 1 17 ? 6.48 -17.547 -10.484 1 97.31 17 GLU B CA 1
ATOM 834 C C . GLU B 1 17 ? 5.195 -16.922 -9.945 1 97.31 17 GLU B C 1
ATOM 836 O O . GLU B 1 17 ? 4.262 -16.656 -10.703 1 97.31 17 GLU B O 1
ATOM 841 N N . LEU B 1 18 ? 5.18 -16.719 -8.703 1 96.94 18 LEU B N 1
ATOM 842 C CA . LEU B 1 18 ? 4.027 -16.094 -8.062 1 96.94 18 LEU B CA 1
ATOM 843 C C . LEU B 1 18 ? 3.809 -14.672 -8.586 1 96.94 18 LEU B C 1
ATOM 845 O O . LEU B 1 18 ? 2.682 -14.297 -8.906 1 96.94 18 LEU B O 1
ATOM 849 N N . ILE B 1 19 ? 4.844 -13.922 -8.758 1 96.38 19 ILE B N 1
ATOM 850 C CA . ILE B 1 19 ? 4.785 -12.555 -9.266 1 96.38 19 ILE B CA 1
ATOM 851 C C . ILE B 1 19 ? 4.211 -12.555 -10.68 1 96.38 19 ILE B C 1
ATOM 853 O O . ILE B 1 19 ? 3.361 -11.719 -11.008 1 96.38 19 ILE B O 1
ATOM 857 N N . ALA B 1 20 ? 4.633 -13.461 -11.477 1 94.88 20 ALA B N 1
ATOM 858 C CA . ALA B 1 20 ? 4.168 -13.539 -12.859 1 94.88 20 ALA B CA 1
ATOM 859 C C . ALA B 1 20 ? 2.66 -13.766 -12.922 1 94.88 20 ALA B C 1
ATOM 861 O O . ALA B 1 20 ? 1.964 -13.133 -13.719 1 94.88 20 ALA B O 1
ATOM 862 N N . LEU B 1 21 ? 2.176 -14.57 -12.047 1 93.81 21 LEU B N 1
ATOM 863 C CA . LEU B 1 21 ? 0.746 -14.852 -12 1 93.81 21 LEU B CA 1
ATOM 864 C C . LEU B 1 21 ? -0.035 -13.625 -11.547 1 93.81 21 LEU B C 1
ATOM 866 O O . LEU B 1 21 ? -1.079 -13.297 -12.117 1 93.81 21 LEU B O 1
ATOM 870 N N . MET B 1 22 ? 0.528 -12.914 -10.617 1 92.62 22 MET B N 1
ATOM 871 C CA . MET B 1 22 ? -0.195 -11.82 -9.977 1 92.62 22 MET B CA 1
ATOM 872 C C . MET B 1 22 ? -0.154 -10.562 -10.828 1 92.62 22 MET B C 1
ATOM 874 O O . MET B 1 22 ? -1.003 -9.68 -10.688 1 92.62 22 MET B O 1
ATOM 878 N N . THR B 1 23 ? 0.812 -10.484 -11.688 1 92.06 23 THR B N 1
ATOM 879 C CA . THR B 1 23 ? 0.938 -9.273 -12.5 1 92.06 23 THR B CA 1
ATOM 880 C C . THR B 1 23 ? 0.399 -9.516 -13.906 1 92.06 23 THR B C 1
ATOM 882 O O . THR B 1 23 ? 0.35 -8.586 -14.719 1 92.06 23 THR B O 1
ATOM 885 N N . ALA B 1 24 ? 0.201 -10.781 -14.227 1 77.88 24 ALA B N 1
ATOM 886 C CA . ALA B 1 24 ? -0.256 -11.117 -15.57 1 77.88 24 ALA B CA 1
ATOM 887 C C . ALA B 1 24 ? -1.614 -10.484 -15.867 1 77.88 24 ALA B C 1
ATOM 889 O O . ALA B 1 24 ? -1.884 -10.07 -17 1 77.88 24 ALA B O 1
ATOM 890 N N . SER B 1 25 ? -2.506 -10.742 -14.922 1 59.09 25 SER B N 1
ATOM 891 C CA . SER B 1 25 ? -3.891 -10.484 -15.305 1 59.09 25 SER B CA 1
ATOM 892 C C . SER B 1 25 ? -4.145 -8.992 -15.477 1 59.09 25 SER B C 1
ATOM 894 O O . SER B 1 25 ? -4.152 -8.242 -14.5 1 59.09 25 SER B O 1
ATOM 896 N N . LEU B 1 26 ? -3.518 -8.367 -16.453 1 57.03 26 LEU B N 1
ATOM 897 C CA . LEU B 1 26 ? -4.023 -7.078 -16.938 1 57.03 26 LEU B CA 1
ATOM 898 C C . LEU B 1 26 ? -5.547 -7.086 -17 1 57.03 26 LEU B C 1
ATOM 900 O O . LEU B 1 26 ? -6.141 -6.312 -17.75 1 57.03 26 LEU B O 1
ATOM 904 N N . SER B 1 27 ? -6.133 -8.07 -16.375 1 59.19 27 SER B N 1
ATOM 905 C CA . SER B 1 27 ? -7.582 -8.094 -16.562 1 59.19 27 SER B CA 1
ATOM 906 C C . SER B 1 27 ? -8.234 -6.848 -15.969 1 59.19 27 SER B C 1
ATOM 908 O O . SER B 1 27 ? -7.73 -6.277 -15 1 59.19 27 SER B O 1
ATOM 910 N N . ASP B 1 28 ? -9.039 -6.379 -16.688 1 76.81 28 ASP B N 1
ATOM 911 C CA . ASP B 1 28 ? -9.961 -5.316 -16.281 1 76.81 28 ASP B CA 1
ATOM 912 C C . ASP B 1 28 ? -10.734 -5.707 -15.031 1 76.81 28 ASP B C 1
ATOM 914 O O . ASP B 1 28 ? -11.445 -6.715 -15.023 1 76.81 28 ASP B O 1
ATOM 918 N N . MET B 1 29 ? -10.359 -5.25 -13.945 1 89.88 29 MET B N 1
ATOM 919 C CA . MET B 1 29 ? -11.141 -5.367 -12.711 1 89.88 29 MET B CA 1
ATOM 920 C C . MET B 1 29 ? -11.953 -4.102 -12.461 1 89.88 29 MET B C 1
ATOM 922 O O . MET B 1 29 ? -11.422 -3.117 -11.938 1 89.88 29 MET B O 1
ATOM 926 N N . PRO B 1 30 ? -13.195 -4.301 -12.93 1 93.75 30 PRO B N 1
ATOM 927 C CA . PRO B 1 30 ? -14.023 -3.111 -12.719 1 93.75 30 PRO B CA 1
ATOM 928 C C . PRO B 1 30 ? -13.914 -2.562 -11.297 1 93.75 30 PRO B C 1
ATOM 930 O O . PRO B 1 30 ? -14.008 -3.322 -10.328 1 93.75 30 PRO B O 1
ATOM 933 N N . GLY B 1 31 ? -13.602 -1.273 -11.156 1 95.44 31 GLY B N 1
ATOM 934 C CA . GLY B 1 31 ? -13.555 -0.606 -9.867 1 95.44 31 GLY B CA 1
ATOM 935 C C . GLY B 1 31 ? -12.164 -0.613 -9.242 1 95.44 31 GLY B C 1
ATOM 936 O O . GLY B 1 31 ? -11.93 0.051 -8.234 1 95.44 31 GLY B O 1
ATOM 937 N N . CYS B 1 32 ? -11.211 -1.408 -9.789 1 95.25 32 CYS B N 1
ATOM 938 C CA . CYS B 1 32 ? -9.844 -1.395 -9.289 1 95.25 32 CYS B CA 1
ATOM 939 C C . CYS B 1 32 ? -9.102 -0.148 -9.766 1 95.25 32 CYS B C 1
ATOM 941 O O . CYS B 1 32 ? -8.914 0.052 -10.961 1 95.25 32 CYS B O 1
ATOM 943 N N . LEU B 1 33 ? -8.68 0.627 -8.898 1 94.94 33 LEU B N 1
ATOM 944 C CA . LEU B 1 33 ? -7.988 1.873 -9.227 1 94.94 33 LEU B CA 1
ATOM 945 C C . LEU B 1 33 ? -6.477 1.681 -9.203 1 94.94 33 LEU B C 1
ATOM 947 O O . LEU B 1 33 ? -5.75 2.344 -9.945 1 94.94 33 LEU B O 1
ATOM 951 N N . SER B 1 34 ? -6.082 0.766 -8.359 1 95 34 SER B N 1
ATOM 952 C CA . SER B 1 34 ? -4.66 0.459 -8.234 1 95 34 SER B CA 1
ATOM 953 C C . SER B 1 34 ? -4.445 -0.932 -7.648 1 95 34 SER B C 1
ATOM 955 O O . SER B 1 34 ? -5.176 -1.353 -6.75 1 95 34 SER B O 1
ATOM 957 N N . TYR B 1 35 ? -3.547 -1.624 -8.141 1 95.56 35 TYR B N 1
ATOM 958 C CA . TYR B 1 35 ? -3.074 -2.932 -7.699 1 95.56 35 TYR B CA 1
ATOM 959 C C . TYR B 1 35 ? -1.575 -3.076 -7.938 1 95.56 35 TYR B C 1
ATOM 961 O O . TYR B 1 35 ? -1.129 -3.184 -9.086 1 95.56 35 TYR B O 1
ATOM 969 N N . VAL B 1 36 ? -0.801 -3.09 -6.852 1 96.75 36 VAL B N 1
ATOM 970 C CA . VAL B 1 36 ? 0.651 -3.076 -6.992 1 96.75 36 VAL B CA 1
ATOM 971 C C . VAL B 1 36 ? 1.247 -4.316 -6.328 1 96.75 36 VAL B C 1
ATOM 973 O O . VAL B 1 36 ? 0.961 -4.602 -5.164 1 96.75 36 VAL B O 1
ATOM 976 N N . VAL B 1 37 ? 2.006 -5.039 -7.051 1 97.44 37 VAL B N 1
ATOM 977 C CA . VAL B 1 37 ? 2.768 -6.176 -6.543 1 97.44 37 VAL B CA 1
ATOM 978 C C . VAL B 1 37 ? 4.223 -5.766 -6.328 1 97.44 37 VAL B C 1
ATOM 980 O O . VAL B 1 37 ? 4.852 -5.191 -7.219 1 97.44 37 VAL B O 1
ATOM 983 N N . ALA B 1 38 ? 4.746 -6.051 -5.156 1 98.69 38 ALA B N 1
ATOM 984 C CA . ALA B 1 38 ? 6.113 -5.637 -4.84 1 98.69 38 ALA B CA 1
ATOM 985 C C . ALA B 1 38 ? 6.867 -6.746 -4.109 1 98.69 38 ALA B C 1
ATOM 987 O O . ALA B 1 38 ? 6.289 -7.457 -3.281 1 98.69 38 ALA B O 1
ATOM 988 N N . LYS B 1 39 ? 8.078 -6.848 -4.383 1 98.81 39 LYS B N 1
ATOM 989 C CA . LYS B 1 39 ? 8.977 -7.703 -3.607 1 98.81 39 LYS B CA 1
ATOM 990 C C . LYS B 1 39 ? 9.359 -7.043 -2.283 1 98.81 39 LYS B C 1
ATOM 992 O O . LYS B 1 39 ? 9.445 -5.816 -2.197 1 98.81 39 LYS B O 1
ATOM 997 N N . ASP B 1 40 ? 9.547 -7.824 -1.241 1 98.81 40 ASP B N 1
ATOM 998 C CA . ASP B 1 40 ? 10.297 -7.398 -0.064 1 98.81 40 ASP B CA 1
ATOM 999 C C . ASP B 1 40 ? 11.797 -7.508 -0.301 1 98.81 40 ASP B C 1
ATOM 1001 O O . ASP B 1 40 ? 12.32 -8.602 -0.518 1 98.81 40 ASP B O 1
ATOM 1005 N N . PRO B 1 41 ? 12.477 -6.406 -0.346 1 98.44 41 PRO B N 1
ATOM 1006 C CA . PRO B 1 41 ? 13.898 -6.48 -0.681 1 98.44 41 PRO B CA 1
ATOM 1007 C C . PRO B 1 41 ? 14.719 -7.203 0.386 1 98.44 41 PRO B C 1
ATOM 1009 O O . PRO B 1 41 ? 15.852 -7.602 0.129 1 98.44 41 PRO B O 1
ATOM 1012 N N . GLN B 1 42 ? 14.148 -7.422 1.584 1 98 42 GLN B N 1
ATOM 1013 C CA . GLN B 1 42 ? 14.906 -8.008 2.686 1 98 42 GLN B CA 1
ATOM 1014 C C . GLN B 1 42 ? 14.531 -9.477 2.887 1 98 42 GLN B C 1
ATOM 1016 O O . GLN B 1 42 ? 15.055 -10.133 3.787 1 98 42 GLN B O 1
ATOM 1021 N N . ASP B 1 43 ? 13.547 -9.969 2.18 1 98.31 43 ASP B N 1
ATOM 1022 C CA . ASP B 1 43 ? 13.078 -11.352 2.279 1 98.31 43 ASP B CA 1
ATOM 1023 C C . ASP B 1 43 ? 12.805 -11.938 0.896 1 98.31 43 ASP B C 1
ATOM 1025 O O . ASP B 1 43 ? 11.844 -11.539 0.228 1 98.31 43 ASP B O 1
ATOM 1029 N N . ALA B 1 44 ? 13.547 -12.891 0.5 1 98.25 44 ALA B N 1
ATOM 1030 C CA . ALA B 1 44 ? 13.562 -13.414 -0.864 1 98.25 44 ALA B CA 1
ATOM 1031 C C . ALA B 1 44 ? 12.25 -14.109 -1.195 1 98.25 44 ALA B C 1
ATOM 1033 O O . ALA B 1 44 ? 11.961 -14.383 -2.363 1 98.25 44 ALA B O 1
ATOM 1034 N N . ASP B 1 45 ? 11.406 -14.414 -0.17 1 98.69 45 ASP B N 1
ATOM 1035 C CA . ASP B 1 45 ? 10.172 -15.156 -0.408 1 98.69 45 ASP B CA 1
ATOM 1036 C C . ASP B 1 45 ? 8.953 -14.25 -0.253 1 98.69 45 ASP B C 1
ATOM 1038 O O . ASP B 1 45 ? 7.84 -14.633 -0.624 1 98.69 45 ASP B O 1
ATOM 1042 N N . LYS B 1 46 ? 9.117 -13.078 0.252 1 98.75 46 LYS B N 1
ATOM 1043 C CA . LYS B 1 46 ? 7.98 -12.273 0.69 1 98.75 46 LYS B CA 1
ATOM 1044 C C . LYS B 1 46 ? 7.578 -11.266 -0.38 1 98.75 46 LYS B C 1
ATOM 1046 O O . LYS B 1 46 ? 8.438 -10.641 -1.004 1 98.75 46 LYS B O 1
ATOM 1051 N N . LEU B 1 47 ? 6.227 -11.133 -0.572 1 98.75 47 LEU B N 1
ATOM 1052 C CA . LEU B 1 47 ? 5.609 -10.156 -1.459 1 98.75 47 LEU B CA 1
ATOM 1053 C C . LEU B 1 47 ? 4.633 -9.266 -0.694 1 98.75 47 LEU B C 1
ATOM 1055 O O . LEU B 1 47 ? 4.055 -9.695 0.308 1 98.75 47 LEU B O 1
ATOM 1059 N N . TRP B 1 48 ? 4.543 -8.094 -1.19 1 98.81 48 TRP B N 1
ATOM 1060 C CA . TRP B 1 48 ? 3.547 -7.137 -0.725 1 98.81 48 TRP B CA 1
ATOM 1061 C C . TRP B 1 48 ? 2.553 -6.801 -1.833 1 98.81 48 TRP B C 1
ATOM 1063 O O . TRP B 1 48 ? 2.936 -6.664 -2.996 1 98.81 48 TRP B O 1
ATOM 1073 N N . ILE B 1 49 ? 1.282 -6.637 -1.473 1 97.94 49 ILE B N 1
ATOM 1074 C CA . ILE B 1 49 ? 0.24 -6.16 -2.377 1 97.94 49 ILE B CA 1
ATOM 1075 C C . ILE B 1 49 ? -0.459 -4.949 -1.765 1 97.94 49 ILE B C 1
ATOM 1077 O O . ILE B 1 49 ? -0.845 -4.973 -0.594 1 97.94 49 ILE B O 1
ATOM 1081 N N . THR B 1 50 ? -0.548 -3.883 -2.521 1 98.19 50 THR B N 1
ATOM 1082 C CA . THR B 1 50 ? -1.386 -2.752 -2.137 1 98.19 50 THR B CA 1
ATOM 1083 C C . THR B 1 50 ? -2.455 -2.49 -3.193 1 98.19 50 THR B C 1
ATOM 1085 O O . THR B 1 50 ? -2.17 -2.506 -4.391 1 98.19 50 THR B O 1
ATOM 1088 N N . GLU B 1 51 ? -3.672 -2.275 -2.723 1 97.5 51 GLU B N 1
ATOM 1089 C CA . GLU B 1 51 ? -4.809 -2.141 -3.627 1 97.5 51 GLU B CA 1
ATOM 1090 C C . GLU B 1 51 ? -5.691 -0.958 -3.23 1 97.5 51 GLU B C 1
ATOM 1092 O O . GLU B 1 51 ? -5.867 -0.677 -2.043 1 97.5 51 GLU B O 1
ATOM 1097 N N . VAL B 1 52 ? -6.254 -0.346 -4.234 1 97.69 52 VAL B N 1
ATOM 1098 C CA . VAL B 1 52 ? -7.301 0.653 -4.055 1 97.69 52 VAL B CA 1
ATOM 1099 C C . VAL B 1 52 ? -8.477 0.346 -4.984 1 97.69 52 VAL B C 1
ATOM 1101 O O . VAL B 1 52 ? -8.289 0.155 -6.188 1 97.69 52 VAL B O 1
ATOM 1104 N N . TRP B 1 53 ? -9.609 0.316 -4.383 1 97.25 53 TRP B N 1
ATOM 1105 C CA . TRP B 1 53 ? -10.859 0.061 -5.082 1 97.25 53 TRP B CA 1
ATOM 1106 C C . TRP B 1 53 ? -11.844 1.214 -4.879 1 97.25 53 TRP B C 1
ATOM 1108 O O . TRP B 1 53 ? -11.812 1.885 -3.846 1 97.25 53 TRP B O 1
ATOM 1118 N N . ASP B 1 54 ? -12.719 1.354 -5.844 1 97.62 54 ASP B N 1
ATOM 1119 C CA . ASP B 1 54 ? -13.711 2.418 -5.703 1 97.62 54 ASP B CA 1
ATOM 1120 C C . ASP B 1 54 ? -14.648 2.145 -4.531 1 97.62 54 ASP B C 1
ATOM 1122 O O . ASP B 1 54 ? -15.18 3.076 -3.922 1 97.62 54 ASP B O 1
ATOM 1126 N N . CYS B 1 55 ? -14.875 0.856 -4.297 1 98.25 55 CYS B N 1
ATOM 1127 C CA . CYS B 1 55 ? -15.656 0.464 -3.129 1 98.25 55 CYS B CA 1
ATOM 1128 C C . CYS B 1 55 ? -15.383 -0.988 -2.754 1 98.25 55 CYS B C 1
ATOM 1130 O O . CYS B 1 55 ? -14.773 -1.729 -3.525 1 98.25 55 CYS B O 1
ATOM 1132 N N . ALA B 1 56 ? -15.836 -1.452 -1.626 1 98.19 56 ALA B N 1
ATOM 1133 C CA . ALA B 1 56 ? -15.594 -2.797 -1.108 1 98.19 56 ALA B CA 1
ATOM 1134 C C . ALA B 1 56 ? -16.297 -3.848 -1.96 1 98.19 56 ALA B C 1
ATOM 1136 O O . ALA B 1 56 ? -15.773 -4.945 -2.16 1 98.19 56 ALA B O 1
ATOM 1137 N N . ASP B 1 57 ? -17.438 -3.52 -2.441 1 98.38 57 ASP B N 1
ATOM 1138 C CA . ASP B 1 57 ? -18.219 -4.465 -3.236 1 98.38 57 ASP B CA 1
ATOM 1139 C C . ASP B 1 57 ? -17.484 -4.828 -4.527 1 98.38 57 ASP B C 1
ATOM 1141 O O . ASP B 1 57 ? -17.547 -5.973 -4.98 1 98.38 57 ASP B O 1
ATOM 1145 N N . SER B 1 58 ? -16.828 -3.859 -5.133 1 97.31 58 SER B N 1
ATOM 1146 C CA . SER B 1 58 ? -16.062 -4.129 -6.34 1 97.31 58 SER B CA 1
ATOM 1147 C C . SER B 1 58 ? -14.914 -5.102 -6.059 1 97.31 58 SER B C 1
ATOM 1149 O O . SER B 1 58 ? -14.648 -6.004 -6.852 1 97.31 58 SER B O 1
ATOM 1151 N N . HIS B 1 59 ? -14.266 -4.914 -4.926 1 96.88 59 HIS B N 1
ATOM 1152 C CA . HIS B 1 59 ? -13.203 -5.832 -4.547 1 96.88 59 HIS B CA 1
ATOM 1153 C C . HIS B 1 59 ? -13.734 -7.25 -4.355 1 96.88 59 HIS B C 1
ATOM 1155 O O . HIS B 1 59 ? -13.188 -8.203 -4.914 1 96.88 59 HIS B O 1
ATOM 1161 N N . LYS B 1 60 ? -14.859 -7.383 -3.652 1 96.88 60 LYS B N 1
ATOM 1162 C CA . LYS B 1 60 ? -15.461 -8.688 -3.4 1 96.88 60 LYS B CA 1
ATOM 1163 C C . LYS B 1 60 ? -15.867 -9.367 -4.707 1 96.88 60 LYS B C 1
ATOM 1165 O O . LYS B 1 60 ? -15.703 -10.578 -4.863 1 96.88 60 LYS B O 1
ATOM 1170 N N . ALA B 1 61 ? -16.344 -8.594 -5.645 1 95.75 61 ALA B N 1
ATOM 1171 C CA . ALA B 1 61 ? -16.812 -9.117 -6.93 1 95.75 61 ALA B CA 1
ATOM 1172 C C . ALA B 1 61 ? -15.633 -9.586 -7.781 1 95.75 61 ALA B C 1
ATOM 1174 O O . ALA B 1 61 ? -15.781 -10.484 -8.617 1 95.75 61 ALA B O 1
ATOM 1175 N N . SER B 1 62 ? -14.5 -8.93 -7.574 1 94.12 62 SER B N 1
ATOM 1176 C CA . SER B 1 62 ? -13.344 -9.195 -8.422 1 94.12 62 SER B CA 1
ATOM 1177 C C . SER B 1 62 ? -12.883 -10.648 -8.289 1 94.12 62 SER B C 1
ATOM 1179 O O . SER B 1 62 ? -12.422 -11.25 -9.266 1 94.12 62 SER B O 1
ATOM 1181 N N . VAL B 1 63 ? -13.039 -11.281 -7.125 1 92.44 63 VAL B N 1
ATOM 1182 C CA . VAL B 1 63 ? -12.523 -12.625 -6.887 1 92.44 63 VAL B CA 1
ATOM 1183 C C . VAL B 1 63 ? -13.367 -13.648 -7.645 1 92.44 63 VAL B C 1
ATOM 1185 O O . VAL B 1 63 ? -12.953 -14.805 -7.805 1 92.44 63 VAL B O 1
ATOM 1188 N N . HIS B 1 64 ? -14.492 -13.172 -8.1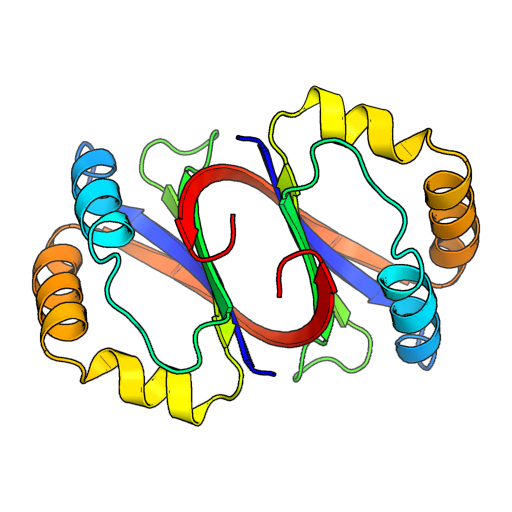8 1 93.25 64 HIS B N 1
ATOM 1189 C CA . HIS B 1 64 ? -15.383 -14.086 -8.891 1 93.25 64 HIS B CA 1
ATOM 1190 C C . HIS B 1 64 ? -15.234 -13.93 -10.406 1 93.25 64 HIS B C 1
ATOM 1192 O O . HIS B 1 64 ? -15.859 -14.672 -11.172 1 93.25 64 HIS B O 1
ATOM 1198 N N . ILE B 1 65 ? -14.531 -12.969 -10.844 1 91.94 65 ILE B N 1
ATOM 1199 C CA . ILE B 1 65 ? -14.18 -12.875 -12.258 1 91.94 65 ILE B CA 1
ATOM 1200 C C . ILE B 1 65 ? -13.359 -14.094 -12.672 1 91.94 65 ILE B C 1
ATOM 1202 O O . ILE B 1 65 ? -12.336 -14.398 -12.047 1 91.94 65 ILE B O 1
ATOM 1206 N N . PRO B 1 66 ? -13.758 -14.789 -13.648 1 92.44 66 PRO B N 1
ATOM 1207 C CA . PRO B 1 66 ? -13.125 -16.062 -13.984 1 92.44 66 PRO B CA 1
ATOM 1208 C C . PRO B 1 66 ? -11.602 -15.961 -14.094 1 92.44 66 PRO B C 1
ATOM 1210 O O . PRO B 1 66 ? -10.883 -16.812 -13.57 1 92.44 66 PRO B O 1
ATOM 1213 N N . ALA B 1 67 ? -11.102 -14.906 -14.703 1 91 67 ALA B N 1
ATOM 1214 C CA . ALA B 1 67 ? -9.656 -14.742 -14.867 1 91 67 ALA B CA 1
ATOM 1215 C C . ALA B 1 67 ? -8.969 -14.555 -13.516 1 91 67 ALA B C 1
ATOM 1217 O O . ALA B 1 67 ? -7.887 -15.094 -13.281 1 91 67 ALA B O 1
ATOM 1218 N N . VAL B 1 68 ? -9.562 -13.828 -12.633 1 92.5 68 VAL B N 1
ATOM 1219 C CA . VAL B 1 68 ? -9.016 -13.586 -11.297 1 92.5 68 VAL B CA 1
ATOM 1220 C C . VAL B 1 68 ? -9.078 -14.867 -10.477 1 92.5 68 VAL B C 1
ATOM 1222 O O . VAL B 1 68 ? -8.094 -15.25 -9.836 1 92.5 68 VAL B O 1
ATOM 1225 N N . ALA B 1 69 ? -10.195 -15.547 -10.539 1 93 69 ALA B N 1
ATOM 1226 C CA . ALA B 1 69 ? -10.367 -16.812 -9.828 1 93 69 ALA B CA 1
ATOM 1227 C C . ALA B 1 69 ? -9.32 -17.828 -10.266 1 93 69 ALA B C 1
ATOM 1229 O O . ALA B 1 69 ? -8.766 -18.562 -9.438 1 93 69 ALA B O 1
ATOM 1230 N N . GLU B 1 70 ? -9.039 -17.891 -11.523 1 92.75 70 GLU B N 1
ATOM 1231 C CA . GLU B 1 70 ? -8.039 -18.797 -12.047 1 92.75 70 GLU B CA 1
ATOM 1232 C C . GLU B 1 70 ? -6.645 -18.453 -11.539 1 92.75 70 GLU B C 1
ATOM 1234 O O . GLU B 1 70 ? -5.859 -19.328 -11.188 1 92.75 70 GLU B O 1
ATOM 1239 N N . THR B 1 71 ? -6.348 -17.172 -11.531 1 93.06 71 THR B N 1
ATOM 1240 C CA . THR B 1 71 ? -5.066 -16.703 -11.008 1 93.06 71 THR B CA 1
ATOM 1241 C C . THR B 1 71 ? -4.91 -17.094 -9.539 1 93.06 71 THR B C 1
ATOM 1243 O O . THR B 1 71 ? -3.852 -17.578 -9.133 1 93.06 71 THR B O 1
ATOM 1246 N N . ILE B 1 72 ? -5.973 -16.938 -8.789 1 94.25 72 ILE B N 1
ATOM 1247 C CA . ILE B 1 72 ? -5.941 -17.281 -7.371 1 94.25 72 ILE B CA 1
ATOM 1248 C C . ILE B 1 72 ? -5.715 -18.781 -7.211 1 94.25 72 ILE B C 1
ATOM 1250 O O . ILE B 1 72 ? -4.883 -19.203 -6.402 1 94.25 72 ILE B O 1
ATOM 1254 N N . ARG B 1 73 ? -6.363 -19.562 -7.984 1 95.38 73 ARG B N 1
ATOM 1255 C CA . ARG B 1 73 ? -6.223 -21.016 -7.934 1 95.38 73 ARG B CA 1
ATOM 1256 C C . ARG B 1 73 ? -4.781 -21.438 -8.195 1 95.38 73 ARG B C 1
ATOM 1258 O O . ARG B 1 73 ? -4.262 -22.328 -7.527 1 95.38 73 ARG B O 1
ATOM 1265 N N . GLN B 1 74 ? -4.191 -20.797 -9.125 1 96.06 74 GLN B N 1
ATOM 1266 C CA . GLN B 1 74 ? -2.822 -21.141 -9.5 1 96.06 74 GLN B CA 1
ATOM 1267 C C . GLN B 1 74 ? -1.823 -20.609 -8.477 1 96.06 74 GLN B C 1
ATOM 1269 O O . GLN B 1 74 ? -0.769 -21.219 -8.266 1 96.06 74 GLN B O 1
ATOM 1274 N N . ALA B 1 75 ? -2.16 -19.531 -7.82 1 96.69 75 ALA B N 1
ATOM 1275 C CA . ALA B 1 75 ? -1.241 -18.859 -6.898 1 96.69 75 ALA B CA 1
ATOM 1276 C C . ALA B 1 75 ? -1.238 -19.547 -5.535 1 96.69 75 ALA B C 1
ATOM 1278 O O . ALA B 1 75 ? -0.198 -19.625 -4.879 1 96.69 75 ALA B O 1
ATOM 1279 N N . MET B 1 76 ? -2.318 -20.078 -5.156 1 97.44 76 MET B N 1
ATOM 1280 C CA . MET B 1 76 ? -2.508 -20.578 -3.797 1 97.44 76 MET B CA 1
ATOM 1281 C C . MET B 1 76 ? -1.479 -21.641 -3.455 1 97.44 76 MET B C 1
ATOM 1283 O O . MET B 1 76 ? -0.843 -21.594 -2.4 1 97.44 76 MET B O 1
ATOM 1287 N N . PRO B 1 77 ? -1.177 -22.562 -4.344 1 98.19 77 PRO B N 1
ATOM 1288 C CA . PRO B 1 77 ? -0.2 -23.609 -4.008 1 98.19 77 PRO B CA 1
ATOM 1289 C C . PRO B 1 77 ? 1.223 -23.062 -3.896 1 98.19 77 PRO B C 1
ATOM 1291 O O . PRO B 1 77 ? 2.113 -23.75 -3.391 1 98.19 77 PRO B O 1
ATOM 1294 N N . LEU B 1 78 ? 1.427 -21.859 -4.383 1 98.56 78 LEU B N 1
ATOM 1295 C CA . LEU B 1 78 ? 2.762 -21.266 -4.359 1 98.56 78 LEU B CA 1
ATOM 1296 C C . LEU B 1 78 ? 2.982 -20.469 -3.078 1 98.56 78 LEU B C 1
ATOM 1298 O O . LEU B 1 78 ? 4.113 -20.094 -2.77 1 98.56 78 LEU B O 1
ATOM 1302 N N . ILE B 1 79 ? 1.948 -20.266 -2.311 1 98.56 79 ILE B N 1
ATOM 1303 C CA . ILE B 1 79 ? 2.01 -19.438 -1.114 1 98.56 79 ILE B CA 1
ATOM 1304 C C . ILE B 1 79 ? 2.266 -20.312 0.11 1 98.56 79 ILE B C 1
ATOM 1306 O O . ILE B 1 79 ? 1.489 -21.219 0.402 1 98.56 79 ILE B O 1
ATOM 1310 N N . ALA B 1 80 ? 3.322 -20.031 0.779 1 98.75 80 ALA B N 1
ATOM 1311 C CA . ALA B 1 80 ? 3.707 -20.781 1.967 1 98.75 80 ALA B CA 1
ATOM 1312 C C . ALA B 1 80 ? 3.018 -20.25 3.213 1 98.75 80 ALA B C 1
ATOM 1314 O O . ALA B 1 80 ? 2.689 -21 4.133 1 98.75 80 ALA B O 1
ATOM 1315 N N . ALA B 1 81 ? 2.812 -18.922 3.234 1 98.38 81 ALA B N 1
ATOM 1316 C CA . ALA B 1 81 ? 2.221 -18.297 4.41 1 98.38 81 ALA B CA 1
ATOM 1317 C C . ALA B 1 81 ? 1.662 -16.922 4.074 1 98.38 81 ALA B C 1
ATOM 1319 O O . ALA B 1 81 ? 2.213 -16.203 3.229 1 98.38 81 ALA B O 1
ATOM 1320 N N . PHE B 1 82 ? 0.598 -16.562 4.801 1 97.88 82 PHE B N 1
ATOM 1321 C CA . PHE B 1 82 ? 0.046 -15.211 4.727 1 97.88 82 PHE B CA 1
ATOM 1322 C C . PHE B 1 82 ? 0.568 -14.352 5.867 1 97.88 82 PHE B C 1
ATOM 1324 O O . PHE B 1 82 ? 0.747 -14.836 6.988 1 97.88 82 PHE B O 1
ATOM 1331 N N . GLY B 1 83 ? 0.809 -13.148 5.551 1 97.69 83 GLY B N 1
ATOM 1332 C CA . GLY B 1 83 ? 1.295 -12.188 6.531 1 97.69 83 GLY B CA 1
ATOM 1333 C C . GLY B 1 83 ? 0.283 -11.109 6.859 1 97.69 83 GLY B C 1
ATOM 1334 O O . GLY B 1 83 ? -0.834 -11.406 7.289 1 97.69 83 GLY B O 1
ATOM 1335 N N . GLU B 1 84 ? 0.637 -9.93 6.598 1 97.81 84 GLU B N 1
ATOM 1336 C CA . GLU B 1 84 ? -0.201 -8.781 6.934 1 97.81 84 GLU B CA 1
ATOM 1337 C C . GLU B 1 84 ? -1.466 -8.75 6.082 1 97.81 84 GLU B C 1
ATOM 1339 O O . GLU B 1 84 ? -1.438 -9.125 4.906 1 97.81 84 GLU B O 1
ATOM 1344 N N . HIS B 1 85 ? -2.512 -8.359 6.629 1 98.38 85 HIS B N 1
ATOM 1345 C CA . HIS B 1 85 ? -3.781 -8.031 5.988 1 98.38 85 HIS B CA 1
ATOM 1346 C C . HIS B 1 85 ? -4.434 -6.82 6.641 1 98.38 85 HIS B C 1
ATOM 1348 O O . HIS B 1 85 ? -5.055 -6.934 7.699 1 98.38 85 HIS B O 1
ATOM 1354 N N . ILE B 1 86 ? -4.289 -5.695 5.977 1 98.56 86 ILE B N 1
ATOM 1355 C CA . ILE B 1 86 ? -4.754 -4.434 6.539 1 98.56 86 ILE B CA 1
ATOM 1356 C C . ILE B 1 86 ? -5.801 -3.811 5.617 1 98.56 86 ILE B C 1
ATOM 1358 O O . ILE B 1 86 ? -5.531 -3.568 4.438 1 98.56 86 ILE B O 1
ATOM 1362 N N . VAL B 1 87 ? -6.973 -3.623 6.18 1 98.75 87 VAL B N 1
ATOM 1363 C CA . VAL B 1 87 ? -8.008 -2.889 5.461 1 98.75 87 VAL B CA 1
ATOM 1364 C C . VAL B 1 87 ? -7.84 -1.39 5.707 1 98.75 87 VAL B C 1
ATOM 1366 O O . VAL B 1 87 ? -7.652 -0.958 6.844 1 98.75 87 VAL B O 1
ATOM 1369 N N . THR B 1 88 ? -7.871 -0.616 4.586 1 98.88 88 THR B N 1
ATOM 1370 C CA . THR B 1 88 ? -7.742 0.833 4.703 1 98.88 88 THR B CA 1
ATOM 1371 C C . THR B 1 88 ? -8.891 1.535 3.98 1 98.88 88 THR B C 1
ATOM 1373 O O . THR B 1 88 ? -9.68 0.893 3.287 1 98.88 88 THR B O 1
ATOM 1376 N N . GLN B 1 89 ? -8.992 2.838 4.215 1 98.81 89 GLN B N 1
ATOM 1377 C CA . GLN B 1 89 ? -9.922 3.701 3.494 1 98.81 89 GLN B CA 1
ATOM 1378 C C . GLN B 1 89 ? -9.18 4.83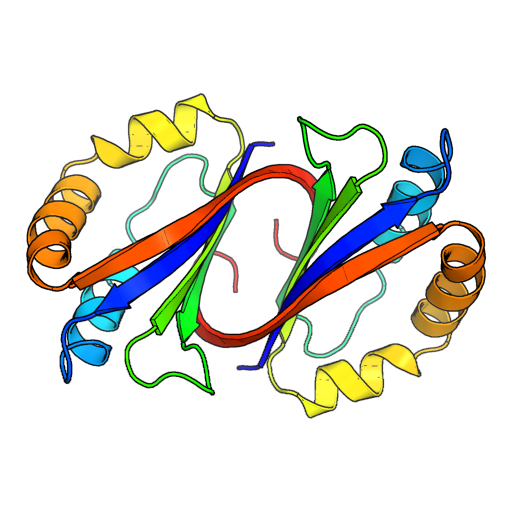2 2.783 1 98.81 89 GLN B C 1
ATOM 1380 O O . GLN B 1 89 ? -9 5.914 3.348 1 98.81 89 GLN B O 1
ATOM 1385 N N . PRO B 1 90 ? -8.758 4.602 1.523 1 98.5 90 PRO B N 1
ATOM 1386 C CA . PRO B 1 90 ? -8.094 5.68 0.789 1 98.5 90 PRO B CA 1
ATOM 1387 C C . PRO B 1 90 ? -8.961 6.938 0.686 1 98.5 90 PRO B C 1
ATOM 1389 O O . PRO B 1 90 ? -10.164 6.844 0.44 1 98.5 90 PRO B O 1
ATOM 1392 N N . VAL B 1 91 ? -8.336 8.102 0.85 1 97.25 91 VAL B N 1
ATOM 1393 C CA . VAL B 1 91 ? -9.102 9.344 0.901 1 97.25 91 VAL B CA 1
ATOM 1394 C C . VAL B 1 91 ? -8.5 10.352 -0.073 1 97.25 91 VAL B C 1
ATOM 1396 O O . VAL B 1 91 ? -9.047 11.445 -0.249 1 97.25 91 VAL B O 1
ATOM 1399 N N . GLY B 1 92 ? -7.34 10.031 -0.671 1 92.94 92 GLY B N 1
ATOM 1400 C CA . GLY B 1 92 ? -6.73 10.914 -1.654 1 92.94 92 GLY B CA 1
ATOM 1401 C C . GLY B 1 92 ? -5.332 10.484 -2.051 1 92.94 92 GLY B C 1
ATOM 1402 O O . GLY B 1 92 ? -4.855 9.43 -1.63 1 92.94 92 GLY B O 1
ATOM 1403 N N . GLY B 1 93 ? -4.758 11.266 -2.947 1 90.38 93 GLY B N 1
ATOM 1404 C CA . GLY B 1 93 ? -3.42 10.992 -3.443 1 90.38 93 GLY B CA 1
ATOM 1405 C C . GLY B 1 93 ? -3.32 11.055 -4.957 1 90.38 93 GLY B C 1
ATOM 1406 O O . GLY B 1 93 ? -4.16 11.672 -5.613 1 90.38 93 GLY B O 1
ATOM 1407 N N . CYS B 1 94 ? -2.266 10.594 -5.383 1 85.94 94 CYS B N 1
ATOM 1408 C CA . CYS B 1 94 ? -2.006 10.57 -6.82 1 85.94 94 CYS B CA 1
ATOM 1409 C C . CYS B 1 94 ? -1.94 9.141 -7.336 1 85.94 94 CYS B C 1
ATOM 1411 O O . CYS B 1 94 ? -1.559 8.227 -6.602 1 85.94 94 CYS B O 1
ATOM 1413 N N . GLY B 1 95 ? -2.432 8.938 -8.609 1 84.62 95 GLY B N 1
ATOM 1414 C CA . GLY B 1 95 ? -2.398 7.621 -9.211 1 84.62 95 GLY B CA 1
ATOM 1415 C C . GLY B 1 95 ? -3.672 6.828 -8.984 1 84.62 95 GLY B C 1
ATOM 1416 O O . GLY B 1 95 ? -3.678 5.602 -9.109 1 84.62 95 GLY B O 1
ATOM 1417 N N . ILE B 1 96 ? -4.73 7.551 -8.438 1 87.38 96 ILE B N 1
ATOM 1418 C CA . ILE B 1 96 ? -6.008 6.887 -8.203 1 87.38 96 ILE B CA 1
ATOM 1419 C C . ILE B 1 96 ? -7.156 7.812 -8.594 1 87.38 96 ILE B C 1
ATOM 1421 O O . ILE B 1 96 ? -6.973 9.031 -8.695 1 87.38 96 ILE B O 1
#

Secondary structure (DSSP, 8-state):
-EEEEEEEEEPTT-HHHHHHHHHH-----TTEEEEEEEE-TT-TTEEEEEEEES-HHHHHHHTTSHHHHHHHHHHGGGEEEEEEEEEEEEEEEE--/-EEEEEEEEEPTT-HHHHHHHHHH-----TTEEEEEEEE-TT-TTEEEEEEEES-HHHHHHHTTSHHHHHHHHHHGGGEEEEEEEEEEEEEEEE--

Nearest PDB structures (foldseek):
  4dn9-assembly1_A  TM=9.791E-01  e=5.127E-13  Chloroflexus aurantiacus J-10-fl
  2gff-assembly1_A  TM=7.935E-01  e=8.588E-07  Yersinia pestis
  4hl9-assembly4_H  TM=8.523E-01  e=2.703E-06  Rhodospirillum rubrum ATCC 11170
  2omo-assembly4_E  TM=8.565E-01  e=1.714E-05  Nitrosomonas europaea
  7bio-assembly1_A  TM=7.656E-01  e=5.110E-06  Streptomyces bottropensis

Foldseek 3Di:
DKKKKWKFFFDPPCQVVLVCLQPVCPPDQVFWQDWDWDDDPVDPGMIMIITDGNDPVSVVVSCVPPSNVVSCVVNVVGTPTIDDIDMDDDDDDPSD/DKKKKWKFFFDPPCQVVLVCLQPVCPPDQVFWQDWDWDDDPVDPGMIMIITDGNDPVSVVVSCVPPSNVVSCVVNVVGTPTIDDIDMDDDDDDPSD

pLDDT: mean 94.75, std 7.67, range [56.78, 98.88]

InterPro domains:
  IPR007138 Antibiotic biosynthesis monooxygenase domain [PF03992] (1-72)
  IPR007138 Antibiotic biosynthesis monooxygenase domain [PS51725] (2-87)
  IPR011008 Dimeric alpha-beta barrel [SSF54909] (1-90)

Sequence (192 aa):
MHGLIGSFSAHPGKRDELIALMTASLSDMPGCLSYVVAKDPQDADKLWITEVWDCADSHKASVHIPAVAETIRQAMPLIAAFGEHIVTQPVGGCGIMHGLIGSFSAHPGKRDELIALMTASLSDMPGCLSYVVAKDPQDADKLWITEVWDCADSHKASVHIPAVAETIRQAMPLIAAFGEHIVTQPVGGCGI

Radius of gyration: 16.68 Å; Cα contacts (8 Å, |Δi|>4): 430; chains: 2; bounding box: 35×47×36 Å

Solvent-accessible surface area (backbone atoms only — not comparable to full-atom values): 9776 Å² total; per-residue (Å²): 77,24,24,39,41,33,31,33,24,26,35,89,90,31,32,65,61,46,48,51,51,70,44,57,66,76,62,86,46,73,50,59,42,26,36,38,38,20,40,32,84,88,37,90,31,34,36,36,39,43,38,34,23,65,33,60,66,38,54,64,52,41,58,68,38,67,71,47,36,51,42,49,63,66,40,53,84,40,48,66,43,79,60,53,77,41,69,32,30,43,77,43,52,46,48,105,77,24,24,40,41,34,31,34,24,25,34,88,90,33,33,67,61,46,49,52,51,70,44,56,65,76,62,84,46,73,52,59,43,27,35,38,39,20,40,32,82,89,35,90,30,34,35,38,39,43,38,34,21,64,34,61,66,38,56,64,51,40,59,67,38,65,73,47,36,51,42,48,63,66,40,53,83,40,50,66,44,80,61,54,77,42,70,34,30,43,77,44,51,46,49,106

Organism: Asticcacaulis excentricus (strain ATCC 15261 / DSM 4724 / KCTC 12464 / NCIMB 9791 / VKM B-1370 / CB 48) (NCBI:txid573065)